Protein AF-A0A9X1XRH6-F1 (afdb_monomer)

Sequence (350 aa):
MNEYKNIEKIKPETLLALMREVLDQSSKFSYINGTQPFFMSFEGQKFYVYVKNISSAYFSDRDKTTRAQLPIKKEFNLIKSSPYPFIFLGYDGINDVFVCWNFHVAKERLNLGKSVSFYSRTFFQSDVKEGELVRKKLKNGDLPILFKRSSLIEFFTNIDTFFAPGIFPKNEFINAVGKINYEEKFKVYLKENRNLSDKSIKNYSNALKSRISEGIRKYFIPTLETIYFIENLLILEELKIQIFKKEEYKALNSTGKNMYSCAFDNYINFIKNLYVYEVEENATIVNDINEEYCRIGKLLKINNSDLINEIEPYIKSNRLLSAAQIVGNYYQNQYPSMELSDWINLVREI

Mean predicted aligned error: 17.28 Å

Solvent-accessible surface area (backbone atoms only — not comparable to full-atom values): 19711 Å² total; per-residue (Å²): 130,63,74,50,76,75,61,81,77,74,49,60,66,56,54,40,49,62,52,41,69,50,39,72,75,36,92,50,46,42,85,73,48,75,54,76,54,21,36,33,31,48,77,83,45,55,36,38,38,35,73,34,60,48,32,52,61,81,43,93,92,41,70,56,34,26,26,25,65,47,58,62,55,79,68,42,58,61,49,55,72,43,94,47,54,36,43,43,33,23,38,33,82,88,66,48,26,37,36,36,51,59,32,70,63,49,34,70,50,48,63,73,42,80,63,42,77,46,79,52,41,54,70,66,49,68,68,57,47,87,88,39,82,44,75,50,77,43,97,80,46,52,64,33,38,34,27,32,56,87,37,49,58,62,48,63,76,43,47,68,76,72,66,39,91,78,75,74,44,65,52,58,58,53,70,39,56,53,90,59,72,42,59,65,62,50,50,49,44,39,42,73,77,61,68,47,52,72,68,54,48,51,50,31,50,48,39,41,52,40,66,48,15,50,49,42,18,76,76,57,24,75,84,51,80,37,54,44,22,51,69,49,62,68,58,52,57,36,50,52,56,58,48,53,66,36,67,73,46,37,52,48,22,59,74,50,71,42,45,50,60,51,32,51,51,50,50,55,50,45,50,56,50,52,56,50,53,58,50,52,59,58,52,60,71,63,74,77,66,64,69,93,44,35,60,93,52,28,74,74,65,91,82,55,67,69,60,51,64,68,32,45,68,32,53,79,67,71,35,48,69,62,31,18,50,53,52,53,58,72,48,58,85,75,36,82,72,54,48,74,69,52,35,38,52,58,58,69,75,108

pLDDT: mean 83.45, std 15.15, range [33.31, 98.38]

Structure (mmCIF, N/CA/C/O backbone):
data_AF-A0A9X1XRH6-F1
#
_entry.id   AF-A0A9X1XRH6-F1
#
loop_
_atom_site.group_PDB
_atom_site.id
_atom_site.type_symbol
_atom_site.label_atom_id
_atom_site.label_alt_id
_atom_site.label_comp_id
_atom_site.label_asym_id
_atom_site.label_entity_id
_atom_site.label_seq_id
_atom_site.pdbx_PDB_ins_code
_atom_site.Cartn_x
_atom_site.Cartn_y
_atom_site.Cartn_z
_atom_site.occupancy
_atom_site.B_iso_or_equiv
_atom_site.auth_seq_id
_atom_site.auth_comp_id
_atom_site.auth_asym_id
_atom_site.auth_atom_id
_atom_site.pdbx_PDB_model_num
ATOM 1 N N . MET A 1 1 ? -31.523 4.867 -3.808 1.00 47.41 1 MET A N 1
ATOM 2 C CA . MET A 1 1 ? -30.840 6.004 -3.147 1.00 47.41 1 MET A CA 1
ATOM 3 C C . MET A 1 1 ? -29.485 5.488 -2.670 1.00 47.41 1 MET A C 1
ATOM 5 O O . MET A 1 1 ? -29.461 4.376 -2.169 1.00 47.41 1 MET A O 1
ATOM 9 N N . ASN A 1 2 ? -28.359 6.174 -2.911 1.00 55.31 2 ASN A N 1
ATOM 10 C CA . ASN A 1 2 ? -27.044 5.646 -2.509 1.00 55.31 2 ASN A CA 1
ATOM 11 C C . ASN A 1 2 ? -26.892 5.758 -0.982 1.00 55.31 2 ASN A C 1
ATOM 13 O O . ASN A 1 2 ? -26.677 6.861 -0.478 1.00 55.31 2 ASN A O 1
ATOM 17 N N . GLU A 1 3 ? -27.003 4.631 -0.279 1.00 59.88 3 GLU A N 1
ATOM 18 C CA . GLU A 1 3 ? -26.913 4.528 1.187 1.00 59.88 3 GLU A CA 1
ATOM 19 C C . GLU A 1 3 ? -25.595 5.100 1.738 1.00 59.88 3 GLU A C 1
ATOM 21 O O . GLU A 1 3 ? -25.569 5.624 2.843 1.00 59.88 3 GLU A O 1
ATOM 26 N N . TYR A 1 4 ? -24.536 5.163 0.919 1.00 61.28 4 TYR A N 1
ATOM 27 C CA . TYR A 1 4 ? -23.219 5.702 1.277 1.00 61.28 4 TYR A CA 1
ATOM 28 C C . TYR A 1 4 ? -23.083 7.227 1.201 1.00 61.28 4 TYR A C 1
ATOM 30 O O . TYR A 1 4 ? -21.991 7.749 1.446 1.00 61.28 4 TYR A O 1
ATOM 38 N N . LYS A 1 5 ? -24.135 7.964 0.821 1.00 56.22 5 LYS A N 1
ATOM 39 C CA . LYS A 1 5 ? -24.085 9.438 0.767 1.00 56.22 5 LYS A CA 1
ATOM 40 C C . LYS A 1 5 ? -24.227 10.098 2.144 1.00 56.22 5 LYS A C 1
ATOM 42 O O . LYS A 1 5 ? -23.679 11.179 2.318 1.00 56.22 5 LYS A O 1
ATOM 47 N N . ASN A 1 6 ? -24.887 9.441 3.103 1.00 57.72 6 ASN A N 1
ATOM 48 C CA . ASN A 1 6 ? -25.256 10.030 4.399 1.00 57.72 6 ASN A CA 1
ATOM 49 C C . ASN A 1 6 ? -24.845 9.170 5.613 1.00 57.72 6 ASN A C 1
ATOM 51 O O . ASN A 1 6 ? -25.422 9.322 6.685 1.00 57.72 6 ASN A O 1
ATOM 55 N N . ILE A 1 7 ? -23.875 8.260 5.465 1.00 64.75 7 ILE A N 1
ATOM 56 C CA . ILE A 1 7 ? -23.412 7.433 6.591 1.00 64.75 7 ILE A CA 1
ATOM 57 C C . ILE A 1 7 ? -22.574 8.294 7.535 1.00 64.75 7 ILE A C 1
ATOM 59 O O . ILE A 1 7 ? -21.623 8.962 7.109 1.00 64.75 7 ILE A O 1
ATOM 63 N N . GLU A 1 8 ? -22.906 8.243 8.822 1.00 73.00 8 GLU A N 1
ATOM 64 C CA . GLU A 1 8 ? -22.077 8.819 9.870 1.00 73.00 8 GLU A CA 1
ATOM 65 C C . GLU A 1 8 ? -20.694 8.156 9.863 1.00 73.00 8 GLU A C 1
ATOM 67 O O . GLU A 1 8 ? -20.552 6.934 9.895 1.00 73.00 8 GLU A O 1
ATOM 72 N N . LYS A 1 9 ? -19.639 8.967 9.771 1.00 83.06 9 LYS A N 1
ATOM 73 C CA . LYS A 1 9 ? -18.278 8.435 9.696 1.00 83.06 9 LYS A CA 1
ATOM 74 C C . LYS A 1 9 ? -17.880 7.862 11.048 1.00 83.06 9 LYS A C 1
ATOM 76 O O . LYS A 1 9 ? -17.802 8.597 12.029 1.00 83.06 9 LYS A O 1
ATOM 81 N N . ILE A 1 10 ? -17.511 6.586 11.059 1.00 87.12 10 ILE A N 1
ATOM 82 C CA . ILE A 1 10 ? -16.977 5.926 12.247 1.00 87.12 10 ILE A CA 1
ATOM 83 C C . ILE A 1 10 ? -15.649 6.592 12.615 1.00 87.12 10 ILE A C 1
ATOM 85 O O . ILE A 1 10 ? -14.782 6.810 11.757 1.00 87.12 10 ILE A O 1
ATOM 89 N N . LYS A 1 11 ? -15.502 6.959 13.888 1.00 91.75 11 LYS A N 1
ATOM 90 C CA . LYS A 1 11 ? -14.313 7.656 14.384 1.00 91.75 11 LYS A CA 1
ATOM 91 C C . LYS A 1 11 ? -13.070 6.750 14.320 1.00 91.75 11 LYS A C 1
ATOM 93 O O . LYS A 1 11 ? -13.207 5.529 14.423 1.00 91.75 11 LYS A O 1
ATOM 98 N N . PRO A 1 12 ? -11.860 7.318 14.154 1.00 90.81 12 PRO A N 1
ATOM 99 C CA . PRO A 1 12 ? -10.603 6.564 14.119 1.00 90.81 12 PRO A CA 1
ATOM 100 C C . PRO A 1 12 ? -10.432 5.549 15.258 1.00 90.81 12 PRO A C 1
ATOM 102 O O . PRO A 1 12 ? -10.012 4.419 15.014 1.00 90.81 12 PRO A O 1
ATOM 105 N N . GLU A 1 13 ? -10.792 5.944 16.478 1.00 90.38 13 GLU A N 1
ATOM 106 C CA . GLU A 1 13 ? -10.682 5.145 17.700 1.00 90.38 13 GLU A CA 1
ATOM 107 C C . GLU A 1 13 ? -11.659 3.967 17.673 1.00 90.38 13 GLU A C 1
ATOM 109 O O . GLU A 1 13 ? -11.308 2.850 18.042 1.00 90.38 13 GLU A O 1
ATOM 114 N N . THR A 1 14 ? -12.871 4.192 17.164 1.00 90.25 14 THR A N 1
ATOM 115 C CA . THR A 1 14 ? -13.881 3.143 16.999 1.00 90.25 14 THR A CA 1
ATOM 116 C C . THR A 1 14 ? -13.476 2.145 15.914 1.00 90.25 14 THR A C 1
ATOM 118 O O . THR A 1 14 ? -13.667 0.949 16.093 1.00 90.25 14 THR A O 1
ATOM 121 N N . LEU A 1 15 ? -12.854 2.597 14.817 1.00 93.38 15 LEU A N 1
ATOM 122 C CA . LEU A 1 15 ? -12.299 1.689 13.803 1.00 93.38 15 LEU A CA 1
ATOM 123 C C . LEU A 1 15 ? -11.188 0.801 14.381 1.00 93.38 15 LEU A C 1
ATOM 125 O O . LEU A 1 15 ? -11.137 -0.386 14.067 1.00 93.38 15 LEU A O 1
ATOM 129 N N . LEU A 1 16 ? -10.317 1.353 15.235 1.00 93.88 16 LEU A N 1
ATOM 130 C CA . LEU A 1 16 ? -9.319 0.557 15.954 1.00 93.88 16 LEU A CA 1
ATOM 131 C C . LEU A 1 16 ? -9.995 -0.456 16.889 1.00 93.88 16 LEU A C 1
ATOM 133 O O . LEU A 1 16 ? -9.617 -1.624 16.886 1.00 93.88 16 LEU A O 1
ATOM 137 N N . ALA A 1 17 ? -10.996 -0.029 17.663 1.00 89.81 17 ALA A N 1
ATOM 138 C CA . ALA A 1 17 ? -11.715 -0.907 18.582 1.00 89.81 17 ALA A CA 1
ATOM 139 C C . ALA A 1 17 ? -12.379 -2.086 17.851 1.00 89.81 17 ALA A C 1
ATOM 141 O O . ALA A 1 17 ? -12.206 -3.223 18.272 1.00 89.81 17 ALA A O 1
ATOM 142 N N . LEU A 1 18 ? -13.037 -1.836 16.713 1.00 92.81 18 LEU A N 1
ATOM 143 C CA . LEU A 1 18 ? -13.655 -2.877 15.880 1.00 92.81 18 LEU A CA 1
ATOM 144 C C . LEU A 1 18 ? -12.639 -3.895 15.341 1.00 92.81 18 LEU A C 1
ATOM 146 O O . LEU A 1 18 ? -12.933 -5.086 15.277 1.00 92.81 18 LEU A O 1
ATOM 150 N N . MET A 1 19 ? -11.442 -3.441 14.953 1.00 96.62 19 MET A N 1
ATOM 151 C CA . MET A 1 19 ? -10.353 -4.338 14.545 1.00 96.62 19 MET A CA 1
ATOM 152 C C . MET A 1 19 ? -9.886 -5.204 15.717 1.00 96.62 19 MET A C 1
ATOM 154 O O . MET A 1 19 ? -9.721 -6.417 15.582 1.00 96.62 19 MET A O 1
ATOM 158 N N . ARG A 1 20 ? -9.662 -4.570 16.872 1.00 95.25 20 ARG A N 1
ATOM 159 C CA . ARG A 1 20 ? -9.145 -5.224 18.073 1.00 95.25 20 ARG A CA 1
ATOM 160 C C . ARG A 1 20 ? -10.13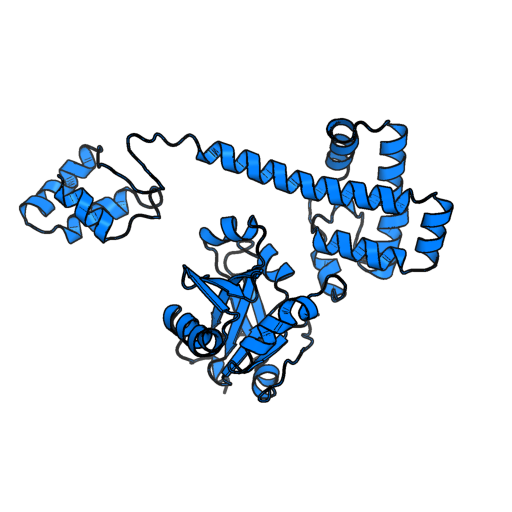2 -6.206 18.688 1.00 95.25 20 ARG A C 1
ATOM 162 O O . ARG A 1 20 ? -9.698 -7.252 19.140 1.00 95.25 20 ARG A O 1
ATOM 169 N N . GLU A 1 21 ? -11.432 -5.935 18.615 1.00 93.69 21 GLU A N 1
ATOM 170 C CA . GLU A 1 21 ? -12.495 -6.846 19.059 1.00 93.69 21 GLU A CA 1
ATOM 171 C C . GLU A 1 21 ? -12.339 -8.258 18.476 1.00 93.69 21 GLU A C 1
ATOM 173 O O . GLU A 1 21 ? -12.586 -9.241 19.171 1.00 93.69 21 GLU A O 1
ATOM 178 N N . VAL A 1 22 ? -11.897 -8.362 17.218 1.00 95.81 22 VAL A N 1
ATOM 179 C CA . VAL A 1 22 ? -11.638 -9.649 16.561 1.00 95.81 22 VAL A CA 1
ATOM 180 C C . VAL A 1 22 ? -10.195 -10.098 16.773 1.00 95.81 22 VAL A C 1
ATOM 182 O O . VAL A 1 22 ? -9.956 -11.242 17.141 1.00 95.81 22 VAL A O 1
ATOM 185 N N . LEU A 1 23 ? -9.215 -9.215 16.563 1.00 95.88 23 LEU A N 1
ATOM 186 C CA . LEU A 1 23 ? -7.800 -9.594 16.611 1.00 95.88 23 LEU A CA 1
ATOM 187 C C . LEU A 1 23 ? -7.316 -9.995 18.013 1.00 95.88 23 LEU A C 1
ATOM 189 O O . LEU A 1 23 ? -6.522 -10.928 18.114 1.00 95.88 23 LEU A O 1
ATOM 193 N N . ASP A 1 24 ? -7.824 -9.368 19.081 1.00 95.38 24 ASP A N 1
ATOM 194 C CA . ASP A 1 24 ? -7.475 -9.698 20.475 1.00 95.38 24 ASP A CA 1
ATOM 195 C C . ASP A 1 24 ? -7.929 -11.122 20.872 1.00 95.38 24 ASP A C 1
ATOM 197 O O . ASP A 1 24 ? -7.464 -11.661 21.873 1.00 95.38 24 ASP A O 1
ATOM 201 N N . GLN A 1 25 ? -8.789 -11.771 20.074 1.00 94.38 25 GLN A N 1
ATOM 202 C CA . GLN A 1 25 ? -9.187 -13.171 20.274 1.00 94.38 25 GLN A CA 1
ATOM 203 C C . GLN A 1 25 ? -8.103 -14.167 19.828 1.00 94.38 25 GLN A C 1
ATOM 205 O O . GLN A 1 25 ? -8.180 -15.353 20.149 1.00 94.38 25 GLN A O 1
ATOM 210 N N . SER A 1 26 ? -7.092 -13.719 19.075 1.00 95.62 26 SER A N 1
ATOM 211 C CA . SER A 1 26 ? -6.006 -14.569 18.592 1.00 95.62 26 SER A CA 1
ATOM 212 C C . SER A 1 26 ? -4.741 -14.386 19.421 1.00 95.62 26 SER A C 1
ATOM 214 O O . SER A 1 26 ? -4.190 -13.291 19.494 1.00 95.62 26 SER A O 1
ATOM 216 N N . SER A 1 27 ? -4.174 -15.484 19.925 1.00 94.25 27 SER A N 1
ATOM 217 C CA . SER A 1 27 ? -2.855 -15.471 20.580 1.00 94.25 27 SER A CA 1
ATOM 218 C C . SER A 1 27 ? -1.705 -15.087 19.639 1.00 94.25 27 SER A C 1
ATOM 220 O O . SER A 1 27 ? -0.587 -14.852 20.089 1.00 94.25 27 SER A O 1
ATOM 222 N N . LYS A 1 28 ? -1.959 -15.060 18.325 1.00 95.00 28 LYS A N 1
ATOM 223 C CA . LYS A 1 28 ? -0.995 -14.670 17.291 1.00 95.00 28 LYS A CA 1
ATOM 224 C C . LYS A 1 28 ? -0.865 -13.156 17.158 1.00 95.00 28 LYS A C 1
ATOM 226 O O . LYS A 1 28 ? 0.101 -12.698 16.554 1.00 95.00 28 LYS A O 1
ATOM 231 N N . PHE A 1 29 ? -1.835 -12.398 17.664 1.00 97.50 29 PHE A N 1
ATOM 232 C CA . PHE A 1 29 ? -1.891 -10.950 17.548 1.00 97.50 29 PHE A CA 1
ATOM 233 C C . PHE A 1 29 ? -1.226 -10.263 18.743 1.00 97.50 29 PHE A C 1
ATOM 235 O O . PHE A 1 29 ? -1.302 -10.711 19.884 1.00 97.50 29 PHE A O 1
ATOM 242 N N . SER A 1 30 ? -0.585 -9.126 18.489 1.00 94.19 30 SER A N 1
ATOM 243 C CA . SER A 1 30 ? -0.143 -8.201 19.528 1.00 94.19 30 SER A CA 1
ATOM 244 C C . SER A 1 30 ? -0.264 -6.766 19.035 1.00 94.19 30 SER A C 1
ATOM 246 O O . SER A 1 30 ? 0.362 -6.373 18.048 1.00 94.19 30 SER A O 1
ATOM 248 N N . TYR A 1 31 ? -1.047 -5.958 19.741 1.00 96.62 31 TYR A N 1
ATOM 249 C CA . TYR A 1 31 ? -1.082 -4.515 19.531 1.00 96.62 31 TYR A CA 1
ATOM 250 C C . TYR A 1 31 ? 0.191 -3.864 20.093 1.00 96.62 31 TYR A C 1
ATOM 252 O O . TYR A 1 31 ? 0.629 -4.216 21.186 1.00 96.62 31 TYR A O 1
ATOM 260 N N . ILE A 1 32 ? 0.777 -2.911 19.358 1.00 92.88 32 ILE A N 1
ATOM 261 C CA . ILE A 1 32 ? 2.005 -2.221 19.776 1.00 92.88 32 ILE A CA 1
ATOM 262 C C . ILE A 1 32 ? 1.704 -0.768 20.156 1.00 92.88 32 ILE A C 1
ATOM 264 O O . ILE A 1 32 ? 1.900 -0.394 21.309 1.00 92.88 32 ILE A O 1
ATOM 268 N N . ASN A 1 33 ? 1.246 0.067 19.215 1.00 94.44 33 ASN A N 1
ATOM 269 C CA . ASN A 1 33 ? 0.884 1.468 19.477 1.00 94.44 33 ASN A CA 1
ATOM 270 C C . ASN A 1 33 ? 0.059 2.096 18.333 1.00 94.44 33 ASN A C 1
ATOM 272 O O . ASN A 1 33 ? -0.122 1.489 17.280 1.00 94.44 33 ASN A O 1
ATOM 276 N N . GLY A 1 34 ? -0.396 3.338 18.522 1.00 93.00 34 GLY A N 1
ATOM 277 C CA . GLY A 1 34 ? -1.050 4.153 17.493 1.00 93.00 34 GLY A CA 1
ATOM 278 C C . GLY A 1 34 ? -2.548 3.888 17.304 1.00 93.00 34 GLY A C 1
ATOM 279 O O . GLY A 1 34 ? -3.121 2.965 17.870 1.00 93.00 34 GLY A O 1
ATOM 280 N N . THR A 1 35 ? -3.186 4.712 16.470 1.00 91.44 35 THR A N 1
ATOM 281 C CA . THR A 1 35 ? -4.639 4.635 16.220 1.00 91.44 35 THR A CA 1
ATOM 282 C C . THR A 1 35 ? -4.948 4.543 14.735 1.00 91.44 35 THR A C 1
ATOM 284 O O . THR A 1 35 ? -5.549 3.574 14.285 1.00 91.44 35 THR A O 1
ATOM 287 N N . GLN A 1 36 ? -4.539 5.546 13.955 1.00 92.69 36 GLN A N 1
ATOM 288 C CA . GLN A 1 36 ? -4.709 5.573 12.503 1.00 92.69 36 GLN A CA 1
ATOM 289 C C . GLN A 1 36 ? -3.535 6.335 11.860 1.00 92.69 36 GLN A C 1
ATOM 291 O O . GLN A 1 36 ? -3.633 7.560 11.691 1.00 92.69 36 GLN A O 1
ATOM 296 N N . PRO A 1 37 ? -2.452 5.635 11.469 1.00 96.12 37 PRO A N 1
ATOM 297 C CA . PRO A 1 37 ? -2.268 4.180 11.511 1.00 96.12 37 PRO A CA 1
ATOM 298 C C . PRO A 1 37 ? -1.921 3.672 12.911 1.00 96.12 37 PRO A C 1
ATOM 300 O O . PRO A 1 37 ? -1.433 4.426 13.752 1.00 96.12 37 PRO A O 1
ATOM 303 N N . PHE A 1 38 ? -2.167 2.387 13.145 1.00 96.81 38 PHE A N 1
ATOM 304 C CA . PHE A 1 38 ? -1.675 1.669 14.315 1.00 96.81 38 PHE A CA 1
ATOM 305 C C . PHE A 1 38 ? -0.636 0.627 13.900 1.00 96.81 38 PHE A C 1
ATOM 307 O O . PHE A 1 38 ? -0.632 0.140 12.767 1.00 96.81 38 PHE A O 1
ATOM 314 N N . PHE A 1 39 ? 0.271 0.318 14.815 1.00 97.44 39 PHE A N 1
ATOM 315 C CA . PHE A 1 39 ? 1.330 -0.659 14.649 1.00 97.44 39 PHE A CA 1
ATOM 316 C C . PHE A 1 39 ? 0.988 -1.923 15.433 1.00 97.44 39 PHE A C 1
ATOM 318 O O . PHE A 1 39 ? 0.593 -1.866 16.601 1.00 97.44 39 PHE A O 1
ATOM 325 N N . MET A 1 40 ? 1.132 -3.069 14.779 1.00 97.38 40 MET A N 1
ATOM 326 C CA . MET A 1 40 ? 0.797 -4.371 15.347 1.00 97.38 40 MET A CA 1
ATOM 327 C C . MET A 1 40 ? 1.797 -5.439 14.923 1.00 97.38 40 MET A C 1
ATOM 329 O O . MET A 1 40 ? 2.522 -5.277 13.940 1.00 97.38 40 MET A O 1
ATOM 333 N N . SER A 1 41 ? 1.790 -6.553 15.647 1.00 95.12 41 SER A N 1
ATOM 334 C CA . SER A 1 41 ? 2.385 -7.809 15.217 1.00 95.12 41 SER A CA 1
ATOM 335 C C . SER A 1 41 ? 1.315 -8.883 15.047 1.00 95.12 41 SER A C 1
ATOM 337 O O . SER A 1 41 ? 0.345 -8.928 15.802 1.00 95.12 41 SER A O 1
ATOM 339 N N . PHE A 1 42 ? 1.494 -9.737 14.045 1.00 95.38 42 PHE A N 1
ATOM 340 C CA . PHE A 1 42 ? 0.716 -10.950 13.849 1.00 95.38 42 PHE A CA 1
ATOM 341 C C . PHE A 1 42 ? 1.672 -12.075 13.438 1.00 95.38 42 PHE A C 1
ATOM 343 O O . PHE A 1 42 ? 2.456 -11.885 12.513 1.00 95.38 42 PHE A O 1
ATOM 350 N N . GLU A 1 43 ? 1.672 -13.198 14.163 1.00 91.31 43 GLU A N 1
ATOM 351 C CA . GLU A 1 43 ? 2.624 -14.312 13.964 1.00 91.31 43 GLU A CA 1
ATOM 352 C C . GLU A 1 43 ? 4.104 -13.863 13.948 1.00 91.31 43 GLU A C 1
ATOM 354 O O . GLU A 1 43 ? 4.942 -14.400 13.231 1.00 91.31 43 GLU A O 1
ATOM 359 N N . GLY A 1 44 ? 4.444 -12.839 14.740 1.00 83.19 44 GLY A N 1
ATOM 360 C CA . GLY A 1 44 ? 5.800 -12.280 14.817 1.00 83.19 44 GLY A CA 1
ATOM 361 C C . GLY A 1 44 ? 6.170 -11.317 13.679 1.00 83.19 44 GLY A C 1
ATOM 362 O O . GLY A 1 44 ? 7.124 -10.549 13.817 1.00 83.19 44 GLY A O 1
ATOM 363 N N . GLN A 1 45 ? 5.393 -11.269 12.594 1.00 90.44 45 GLN A N 1
ATOM 364 C CA . GLN A 1 45 ? 5.523 -10.257 11.543 1.00 90.44 45 GLN A CA 1
ATOM 365 C C . GLN A 1 45 ? 4.895 -8.940 12.010 1.00 90.44 45 GLN A C 1
ATOM 367 O O . GLN A 1 45 ? 3.892 -8.941 12.723 1.00 90.44 45 GLN A O 1
ATOM 372 N N . LYS A 1 46 ? 5.499 -7.799 11.658 1.00 92.88 46 LYS A N 1
ATOM 373 C CA . LYS A 1 46 ? 5.043 -6.463 12.077 1.00 92.88 46 LYS A CA 1
ATOM 374 C C . LYS A 1 46 ? 4.407 -5.709 10.916 1.00 92.88 46 LYS A C 1
ATOM 376 O O . LYS A 1 46 ? 4.941 -5.730 9.810 1.00 92.88 46 LYS A O 1
ATOM 381 N N . PHE A 1 47 ? 3.319 -4.996 11.194 1.00 96.69 47 PHE A N 1
ATOM 382 C CA . PHE A 1 47 ? 2.513 -4.287 10.202 1.00 96.69 47 PHE A CA 1
ATOM 383 C C . PHE A 1 47 ? 2.124 -2.900 10.703 1.00 96.69 47 PHE A C 1
ATOM 385 O O . PHE A 1 47 ? 1.721 -2.741 11.857 1.00 96.69 47 PHE A O 1
ATOM 392 N N . TYR A 1 48 ? 2.156 -1.915 9.808 1.00 98.31 48 TYR A N 1
ATOM 393 C CA . TYR A 1 48 ? 1.372 -0.695 9.976 1.00 98.31 48 TYR A CA 1
ATOM 394 C C . TYR A 1 48 ? 0.007 -0.901 9.335 1.00 98.31 48 TYR A C 1
ATOM 396 O O . TYR A 1 48 ? -0.070 -1.238 8.156 1.00 98.31 48 TYR A O 1
ATOM 404 N N . VAL A 1 49 ? -1.068 -0.671 10.080 1.00 98.38 49 VAL A N 1
ATOM 405 C CA . VAL A 1 49 ? -2.439 -0.828 9.590 1.00 98.38 49 VAL A CA 1
ATOM 406 C C . VAL A 1 49 ? -3.157 0.513 9.650 1.00 98.38 49 VAL A C 1
ATOM 408 O O . VAL A 1 49 ? -3.144 1.203 10.669 1.00 98.38 49 VAL A O 1
ATOM 411 N N . TYR A 1 50 ? -3.778 0.897 8.538 1.00 98.19 50 TYR A N 1
ATOM 412 C CA . TYR A 1 50 ? -4.571 2.116 8.421 1.00 98.19 50 TYR A CA 1
ATOM 413 C C . TYR A 1 50 ? -5.955 1.782 7.886 1.00 98.19 50 TYR A C 1
ATOM 415 O O . TYR A 1 50 ? -6.091 1.237 6.793 1.00 98.19 50 TYR A O 1
ATOM 423 N N . VAL A 1 51 ? -6.983 2.141 8.642 1.00 97.88 51 VAL A N 1
ATOM 424 C CA . VAL A 1 51 ? -8.382 1.876 8.327 1.00 97.88 51 VAL A CA 1
ATOM 425 C C . VAL A 1 51 ? -9.101 3.192 8.064 1.00 97.88 51 VAL A C 1
ATOM 427 O O . VAL A 1 51 ? -9.023 4.149 8.838 1.00 97.88 51 VAL A O 1
ATOM 430 N N . LYS A 1 52 ? -9.843 3.249 6.961 1.00 95.81 52 LYS A N 1
ATOM 431 C CA . LYS A 1 52 ? -10.704 4.383 6.621 1.00 95.81 52 LYS A CA 1
ATOM 432 C C . LYS A 1 52 ? -12.111 3.914 6.323 1.00 95.81 52 LYS A C 1
ATOM 434 O O . LYS A 1 52 ? -12.304 2.893 5.682 1.00 95.81 52 LYS A O 1
ATOM 439 N N . ASN A 1 53 ? -13.090 4.726 6.705 1.00 94.00 53 ASN A N 1
ATOM 440 C CA . ASN A 1 53 ? -14.465 4.538 6.256 1.00 94.00 53 ASN A CA 1
ATOM 441 C C . ASN A 1 53 ? -14.535 4.519 4.724 1.00 94.00 53 ASN A C 1
ATOM 443 O O . ASN A 1 53 ? -13.977 5.400 4.056 1.00 94.00 53 ASN A O 1
ATOM 447 N N . ILE A 1 54 ? -15.268 3.550 4.189 1.00 92.25 54 ILE A N 1
ATOM 448 C CA . ILE A 1 54 ? -15.714 3.551 2.805 1.00 92.25 54 ILE A CA 1
ATOM 449 C C . ILE A 1 54 ? -16.838 4.577 2.666 1.00 92.25 54 ILE A C 1
ATOM 451 O O . ILE A 1 54 ? -17.750 4.659 3.481 1.00 92.25 54 ILE A O 1
ATOM 455 N N . SER A 1 55 ? -16.752 5.398 1.625 1.00 87.12 55 SER A N 1
ATOM 456 C CA . SER A 1 55 ? -17.744 6.431 1.320 1.00 87.12 55 SER A CA 1
ATOM 457 C C . SER A 1 55 ? -18.065 6.449 -0.168 1.00 87.12 55 SER A C 1
ATOM 459 O O . SER A 1 55 ? -17.314 5.900 -0.981 1.00 87.12 55 SER A O 1
ATOM 461 N N . SER A 1 56 ? -19.178 7.081 -0.547 1.00 83.69 56 SER A N 1
ATOM 462 C CA . SER A 1 56 ? -19.506 7.298 -1.958 1.00 83.69 56 SER A CA 1
ATOM 463 C C . SER A 1 56 ? -18.374 8.047 -2.673 1.00 83.69 56 SER A C 1
ATOM 465 O O . SER A 1 56 ? -17.783 8.978 -2.127 1.00 83.69 56 SER A O 1
ATOM 467 N N . ALA A 1 57 ? -18.072 7.671 -3.917 1.00 75.88 57 ALA A N 1
ATOM 468 C CA . ALA A 1 57 ? -17.094 8.392 -4.730 1.00 75.88 57 ALA A CA 1
ATOM 469 C C . ALA A 1 57 ? -17.667 9.662 -5.400 1.00 75.88 57 ALA A C 1
ATOM 471 O O . ALA A 1 57 ? -16.925 10.357 -6.089 1.00 75.88 57 ALA A O 1
ATOM 472 N N . TYR A 1 58 ? -18.951 9.981 -5.167 1.00 64.56 58 TYR A N 1
ATOM 473 C CA . TYR A 1 58 ? -19.656 11.184 -5.645 1.00 64.56 58 TYR A CA 1
ATOM 474 C C . TYR A 1 58 ? -19.632 11.400 -7.167 1.00 64.56 58 TYR A C 1
ATOM 476 O O . TYR A 1 58 ? -19.725 12.526 -7.646 1.00 64.56 58 TYR A O 1
ATOM 484 N N . PHE A 1 59 ? -19.556 10.320 -7.943 1.00 65.25 59 PHE A N 1
ATOM 485 C CA . PHE A 1 59 ? -19.750 10.381 -9.389 1.00 65.25 59 PHE A CA 1
ATOM 486 C C . PHE A 1 59 ? -21.246 10.458 -9.710 1.00 65.25 59 PHE A C 1
ATOM 488 O O . PHE A 1 59 ? -22.016 9.606 -9.258 1.00 65.25 59 PHE A O 1
ATOM 495 N N . SER A 1 60 ? -21.657 11.463 -10.484 1.00 55.16 60 SER A N 1
ATOM 496 C CA . SER A 1 60 ? -23.046 11.640 -10.930 1.00 55.16 60 SER A CA 1
ATOM 497 C C . SER A 1 60 ? -23.527 10.486 -11.819 1.00 55.16 60 SER A C 1
ATOM 499 O O . SER A 1 60 ? -24.697 10.125 -11.762 1.00 55.16 60 SER A O 1
ATOM 501 N N . ASP A 1 61 ? -22.616 9.864 -12.574 1.00 58.62 61 ASP A N 1
ATOM 502 C CA . ASP A 1 61 ? -22.850 8.750 -13.501 1.00 58.62 61 ASP A CA 1
ATOM 503 C C . ASP A 1 61 ? -22.600 7.357 -12.882 1.00 58.62 61 ASP A C 1
ATOM 505 O O . ASP A 1 61 ? -22.874 6.336 -13.515 1.00 58.62 61 ASP A O 1
ATOM 509 N N . ARG A 1 62 ? -22.035 7.273 -11.664 1.00 59.94 62 ARG A N 1
ATOM 510 C CA . ARG A 1 62 ? -21.600 6.000 -11.043 1.00 59.94 62 ARG A CA 1
ATOM 511 C C . ARG A 1 62 ? -21.901 5.951 -9.552 1.00 59.94 62 ARG A C 1
ATOM 513 O O . ARG A 1 62 ? -20.999 5.793 -8.723 1.00 59.94 62 ARG A O 1
ATOM 520 N N . ASP A 1 63 ? -23.182 6.009 -9.234 1.00 65.38 63 ASP A N 1
ATOM 521 C CA . ASP A 1 63 ? -23.720 5.959 -7.876 1.00 65.38 63 ASP A CA 1
ATOM 522 C C . ASP A 1 63 ? -23.285 4.724 -7.062 1.00 65.38 63 ASP A C 1
ATOM 524 O O . ASP A 1 63 ? -23.174 4.824 -5.848 1.00 65.38 63 ASP A O 1
ATOM 528 N N . LYS A 1 64 ? -22.954 3.592 -7.693 1.00 79.12 64 LYS A N 1
ATOM 529 C CA . LYS A 1 64 ? -22.467 2.371 -7.011 1.00 79.12 64 LYS A CA 1
ATOM 530 C C . LYS A 1 64 ? -20.956 2.331 -6.741 1.00 79.12 64 LYS A C 1
ATOM 532 O O . LYS A 1 64 ? -20.437 1.305 -6.300 1.00 79.12 64 LYS A O 1
ATOM 537 N N . THR A 1 65 ? -20.217 3.393 -7.065 1.00 83.12 65 THR A N 1
ATOM 538 C CA . THR A 1 65 ? -18.765 3.446 -6.821 1.00 83.12 65 THR A CA 1
ATOM 539 C C . THR A 1 65 ? -18.489 3.999 -5.434 1.00 83.12 65 THR A C 1
ATOM 541 O O . THR A 1 65 ? -18.926 5.102 -5.101 1.00 83.12 65 THR A O 1
ATOM 544 N N . THR A 1 66 ? -17.716 3.256 -4.651 1.00 88.75 66 THR A N 1
ATOM 545 C CA . THR A 1 66 ? -17.256 3.693 -3.334 1.00 88.75 66 THR A CA 1
ATOM 546 C C . THR A 1 66 ? -15.745 3.862 -3.321 1.00 88.75 66 THR A C 1
ATOM 548 O O . THR A 1 66 ? -15.046 3.432 -4.245 1.00 88.75 66 THR A O 1
ATOM 551 N N . ARG A 1 67 ? -15.230 4.538 -2.295 1.00 89.88 67 ARG A N 1
ATOM 552 C CA . ARG A 1 67 ? -13.798 4.743 -2.104 1.00 89.88 67 ARG A CA 1
ATOM 553 C C . ARG A 1 67 ? -13.411 4.850 -0.637 1.00 89.88 67 ARG A C 1
ATOM 555 O O . ARG A 1 67 ? -14.195 5.332 0.181 1.00 89.88 67 ARG A O 1
ATOM 562 N N . ALA A 1 68 ? -12.159 4.514 -0.356 1.00 93.31 68 ALA A N 1
ATOM 563 C CA . ALA A 1 68 ? -11.422 5.010 0.796 1.00 93.31 68 ALA A CA 1
ATOM 564 C C . ALA A 1 68 ? -10.310 5.948 0.309 1.00 93.31 68 ALA A C 1
ATOM 566 O O . ALA A 1 68 ? -9.796 5.808 -0.803 1.00 93.31 68 ALA A O 1
ATOM 567 N N . GLN A 1 69 ? -9.962 6.942 1.122 1.00 90.31 69 GLN A N 1
ATOM 568 C CA . GLN A 1 69 ? -9.002 7.975 0.737 1.00 90.31 69 GLN A CA 1
ATOM 569 C C . GLN A 1 69 ? -7.847 8.047 1.734 1.00 90.31 69 GLN A C 1
ATOM 571 O O . GLN A 1 69 ? -8.081 8.258 2.927 1.00 90.31 69 GLN A O 1
ATOM 576 N N . LEU A 1 70 ? -6.617 7.923 1.232 1.00 91.00 70 LEU A N 1
ATOM 577 C CA . LEU A 1 70 ? -5.394 8.197 1.983 1.00 91.00 70 LEU A CA 1
ATOM 578 C C . LEU A 1 70 ? -5.142 9.713 2.002 1.00 91.00 70 LEU A C 1
ATOM 580 O O . LEU A 1 70 ? -5.020 10.314 0.930 1.00 91.00 70 LEU A O 1
ATOM 584 N N . PRO A 1 71 ? -5.102 10.350 3.184 1.00 91.31 71 PRO A N 1
ATOM 585 C CA . PRO A 1 71 ? -4.708 11.749 3.314 1.00 91.31 71 PRO A CA 1
ATOM 586 C C . PRO A 1 71 ? -3.180 11.902 3.277 1.00 91.31 71 PRO A C 1
ATOM 588 O O . PRO A 1 71 ? -2.447 10.916 3.238 1.00 91.31 71 PRO A O 1
ATOM 591 N N . ILE A 1 72 ? -2.707 13.146 3.361 1.00 86.38 72 ILE A N 1
ATOM 592 C CA . ILE A 1 72 ? -1.314 13.436 3.714 1.00 86.38 72 ILE A CA 1
ATOM 593 C C . ILE A 1 72 ? -1.169 13.396 5.239 1.00 86.38 72 ILE A C 1
ATOM 595 O O . ILE A 1 72 ? -1.954 14.030 5.947 1.00 86.38 72 ILE A O 1
ATOM 599 N N . LYS A 1 73 ? -0.163 12.675 5.741 1.00 89.25 73 LYS A N 1
ATOM 600 C CA . LYS A 1 73 ? 0.213 12.631 7.165 1.00 89.25 73 LYS A CA 1
ATOM 601 C C . LYS A 1 73 ? 1.732 12.634 7.306 1.00 89.25 73 LYS A C 1
ATOM 603 O O . LYS A 1 73 ? 2.424 12.000 6.511 1.00 89.25 73 LYS A O 1
ATOM 608 N N . LYS A 1 74 ? 2.263 13.305 8.334 1.00 85.69 74 LYS A N 1
ATOM 609 C CA . LYS A 1 74 ? 3.715 13.332 8.593 1.00 85.69 74 LYS A CA 1
ATOM 610 C C . LYS A 1 74 ? 4.254 11.925 8.879 1.00 85.69 74 LYS A C 1
ATOM 612 O O . LYS A 1 74 ? 5.258 11.532 8.293 1.00 85.69 74 LYS A O 1
ATOM 617 N N . GLU A 1 75 ? 3.530 11.131 9.675 1.00 88.31 75 GLU A N 1
ATOM 618 C CA . GLU A 1 75 ? 3.926 9.754 10.012 1.00 88.31 75 GLU A CA 1
ATOM 619 C C . GLU A 1 75 ? 4.041 8.823 8.790 1.00 88.31 75 GLU A C 1
ATOM 621 O O . GLU A 1 75 ? 4.779 7.842 8.821 1.00 88.31 75 GLU A O 1
ATOM 626 N N . PHE A 1 76 ? 3.368 9.141 7.678 1.00 93.19 76 PHE A N 1
ATOM 627 C CA . PHE A 1 76 ? 3.407 8.317 6.474 1.00 93.19 76 PHE A CA 1
ATOM 628 C C . PHE A 1 76 ? 4.770 8.322 5.783 1.00 93.19 76 PHE A C 1
ATOM 630 O O . PHE A 1 76 ? 5.096 7.331 5.140 1.00 93.19 76 PHE A O 1
ATOM 637 N N . ASN A 1 77 ? 5.589 9.366 5.945 1.00 89.12 77 ASN A N 1
ATOM 638 C CA . ASN A 1 77 ? 6.954 9.360 5.410 1.00 89.12 77 ASN A CA 1
ATOM 639 C C . ASN A 1 77 ? 7.825 8.321 6.131 1.00 89.12 77 ASN A C 1
ATOM 641 O O . ASN A 1 77 ? 8.500 7.534 5.474 1.00 89.12 77 ASN A O 1
ATOM 645 N N . LEU A 1 78 ? 7.730 8.260 7.465 1.00 88.06 78 LEU A N 1
ATOM 646 C CA . LEU A 1 78 ? 8.440 7.272 8.287 1.00 88.06 78 LEU A CA 1
ATOM 647 C C . LEU A 1 78 ? 7.960 5.847 7.994 1.00 88.06 78 LEU A C 1
ATOM 649 O O . LEU A 1 78 ? 8.746 4.912 7.893 1.00 88.06 78 LEU A O 1
ATOM 653 N N . ILE A 1 79 ? 6.651 5.669 7.813 1.00 90.62 79 ILE A N 1
ATOM 654 C CA . ILE A 1 79 ? 6.081 4.363 7.465 1.00 90.62 79 ILE A CA 1
ATOM 655 C C . ILE A 1 79 ? 6.531 3.928 6.072 1.00 90.62 79 ILE A C 1
ATOM 657 O O . ILE A 1 79 ? 6.866 2.758 5.875 1.00 90.62 79 ILE A O 1
ATOM 661 N N . LYS A 1 80 ? 6.567 4.857 5.111 1.00 88.62 80 LYS A N 1
ATOM 662 C CA . LYS A 1 80 ? 7.003 4.593 3.739 1.00 88.62 80 LYS A CA 1
ATOM 663 C C . LYS A 1 80 ? 8.456 4.118 3.688 1.00 88.62 80 LYS A C 1
ATOM 665 O O . LYS A 1 80 ? 8.720 3.167 2.960 1.00 88.62 80 LYS A O 1
ATOM 670 N N . SER A 1 81 ? 9.348 4.710 4.487 1.00 82.62 81 SER A N 1
ATOM 671 C CA . SER A 1 81 ? 10.756 4.296 4.587 1.00 82.62 81 SER A CA 1
ATOM 672 C C . SER A 1 81 ? 10.991 3.068 5.477 1.00 82.62 81 SER A C 1
ATOM 674 O O . SER A 1 81 ? 12.037 2.433 5.377 1.00 82.62 81 SER A O 1
ATOM 676 N N . SER A 1 82 ? 10.035 2.695 6.333 1.00 86.50 82 SER A N 1
ATOM 677 C CA . SER A 1 82 ? 10.165 1.513 7.196 1.00 86.50 82 SER A CA 1
ATOM 678 C C . SER A 1 82 ? 10.219 0.198 6.396 1.00 86.50 82 SER A C 1
ATOM 680 O O . SER A 1 82 ? 9.653 0.122 5.302 1.00 86.50 82 SER A O 1
ATOM 682 N N . PRO A 1 83 ? 10.792 -0.892 6.939 1.00 83.75 83 PRO A N 1
ATOM 683 C CA . PRO A 1 83 ? 10.762 -2.202 6.282 1.00 83.75 83 PRO A CA 1
ATOM 684 C C . PRO A 1 83 ? 9.395 -2.901 6.385 1.00 83.75 83 PRO A C 1
ATOM 686 O O . PRO A 1 83 ? 9.157 -3.898 5.709 1.00 83.75 83 PRO A O 1
ATOM 689 N N . TYR A 1 84 ? 8.479 -2.401 7.219 1.00 88.75 84 TYR A N 1
ATOM 690 C CA . TYR A 1 84 ? 7.234 -3.097 7.547 1.00 88.75 84 TYR A CA 1
ATOM 691 C C . TYR A 1 84 ? 6.130 -2.832 6.511 1.00 88.75 84 TYR A C 1
ATOM 693 O O . TYR A 1 84 ? 6.008 -1.697 6.033 1.00 88.75 84 TYR A O 1
ATOM 701 N N . PRO A 1 85 ? 5.300 -3.827 6.146 1.00 90.94 85 PRO A N 1
ATOM 702 C CA . PRO A 1 85 ? 4.170 -3.608 5.248 1.00 90.94 85 PRO A CA 1
ATOM 703 C C . PRO A 1 85 ? 3.181 -2.570 5.797 1.00 90.94 85 PRO A C 1
ATOM 705 O O . PRO A 1 85 ? 2.967 -2.467 7.008 1.00 90.94 85 PRO A O 1
ATOM 708 N N . PHE A 1 86 ? 2.560 -1.816 4.887 1.00 96.31 86 PHE A N 1
ATOM 709 C CA . PHE A 1 86 ? 1.496 -0.864 5.202 1.00 96.31 86 PHE A CA 1
ATOM 710 C C . PHE A 1 86 ? 0.162 -1.378 4.660 1.00 96.31 86 PHE A C 1
ATOM 712 O O . PHE A 1 86 ? -0.117 -1.286 3.465 1.00 96.31 86 PHE A O 1
ATOM 719 N N . ILE A 1 87 ? -0.665 -1.925 5.545 1.00 97.69 87 ILE A N 1
ATOM 720 C CA . ILE A 1 87 ? -1.958 -2.507 5.203 1.00 97.69 87 ILE A CA 1
ATOM 721 C C . ILE A 1 87 ? -3.013 -1.405 5.220 1.00 97.69 87 ILE A C 1
ATOM 723 O O . ILE A 1 87 ? -3.391 -0.896 6.278 1.00 97.69 87 ILE A O 1
ATOM 727 N N . PHE A 1 88 ? -3.497 -1.035 4.034 1.00 97.69 88 PHE A N 1
ATOM 728 C CA . PHE A 1 88 ? -4.580 -0.069 3.895 1.00 97.69 88 PHE A CA 1
ATOM 729 C C . PHE A 1 88 ? -5.929 -0.772 3.737 1.00 97.69 88 PHE A C 1
ATOM 731 O O . PHE A 1 88 ? -6.149 -1.501 2.766 1.00 97.69 88 PHE A O 1
ATOM 738 N N . LEU A 1 89 ? -6.835 -0.514 4.679 1.00 98.25 89 LEU A N 1
ATOM 739 C CA . LEU A 1 89 ? -8.172 -1.088 4.731 1.00 98.25 89 LEU A CA 1
ATOM 740 C C . LEU A 1 89 ? -9.245 -0.006 4.587 1.00 98.25 89 LEU A C 1
ATOM 742 O O . LEU A 1 89 ? -9.201 1.054 5.215 1.00 98.25 89 LEU A O 1
ATOM 746 N N . GLY A 1 90 ? -10.249 -0.299 3.772 1.00 97.69 90 GLY A N 1
ATOM 747 C CA . GLY A 1 90 ? -11.519 0.407 3.747 1.00 97.69 90 GLY A CA 1
ATOM 748 C C . GLY A 1 90 ? -12.538 -0.376 4.561 1.00 97.69 90 GLY A C 1
ATOM 749 O O . GLY A 1 90 ? -12.731 -1.549 4.274 1.00 97.69 90 GLY A O 1
ATOM 750 N N . TYR A 1 91 ? -13.197 0.246 5.532 1.00 97.19 91 TYR A N 1
ATOM 751 C CA . TYR A 1 91 ? -14.281 -0.379 6.283 1.00 97.19 91 TYR A CA 1
ATOM 752 C C . TYR A 1 91 ? -15.641 0.119 5.802 1.00 97.19 91 TYR A C 1
ATOM 754 O O . TYR A 1 91 ? -15.912 1.324 5.809 1.00 97.19 91 TYR A O 1
ATOM 762 N N . ASP A 1 92 ? -16.478 -0.815 5.374 1.00 93.88 92 ASP A N 1
ATOM 763 C CA . ASP A 1 92 ? -17.890 -0.608 5.103 1.00 93.88 92 ASP A CA 1
ATOM 764 C C . ASP A 1 92 ? -18.715 -1.015 6.327 1.00 93.88 92 ASP A C 1
ATOM 766 O O . ASP A 1 92 ? -18.962 -2.198 6.561 1.00 93.88 92 ASP A O 1
ATOM 770 N N . GLY A 1 93 ? -19.157 -0.013 7.089 1.00 88.94 93 GLY A N 1
ATOM 771 C CA . GLY A 1 93 ? -19.967 -0.218 8.288 1.00 88.94 93 GLY A CA 1
ATOM 772 C C . GLY A 1 93 ? -21.405 -0.677 8.025 1.00 88.94 93 GLY A C 1
ATOM 773 O O . GLY A 1 93 ? -22.046 -1.116 8.971 1.00 88.94 93 GLY A O 1
ATOM 774 N N . ILE A 1 94 ? -21.919 -0.598 6.787 1.00 87.25 94 ILE A N 1
ATOM 775 C CA . ILE A 1 94 ? -23.260 -1.118 6.458 1.00 87.25 94 ILE A CA 1
ATOM 776 C C . ILE A 1 94 ? -23.213 -2.639 6.354 1.00 87.25 94 ILE A C 1
ATOM 778 O O . ILE A 1 94 ? -24.036 -3.331 6.944 1.00 87.25 94 ILE A O 1
ATOM 782 N N . ASN A 1 95 ? -22.248 -3.159 5.593 1.00 88.94 95 ASN A N 1
ATOM 783 C CA . ASN A 1 95 ? -22.150 -4.592 5.320 1.00 88.94 95 ASN A CA 1
ATOM 784 C C . ASN A 1 95 ? -21.223 -5.337 6.296 1.00 88.94 95 ASN A C 1
ATOM 786 O O . ASN A 1 95 ? -21.092 -6.552 6.162 1.00 88.94 95 ASN A O 1
ATOM 790 N N . ASP A 1 96 ? -20.579 -4.643 7.241 1.00 92.88 96 ASP A N 1
ATOM 791 C CA . ASP A 1 96 ? -19.523 -5.171 8.127 1.00 92.88 96 ASP A CA 1
ATOM 792 C C . ASP A 1 96 ? -18.383 -5.844 7.336 1.00 92.88 96 ASP A C 1
ATOM 794 O O . ASP A 1 96 ? -17.988 -6.988 7.576 1.00 92.88 96 ASP A O 1
ATOM 798 N N . VAL A 1 97 ? -17.899 -5.138 6.306 1.00 96.06 97 VAL A N 1
ATOM 799 C CA . VAL A 1 97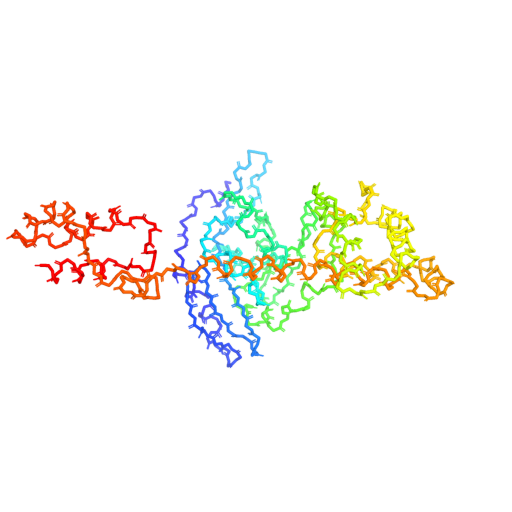 ? -16.917 -5.643 5.333 1.00 96.06 97 VAL A CA 1
ATOM 800 C C . VAL A 1 97 ? -15.678 -4.761 5.301 1.00 96.06 97 VAL A C 1
ATOM 802 O O . VAL A 1 97 ? -15.758 -3.539 5.169 1.00 96.06 97 VAL A O 1
ATOM 805 N N . PHE A 1 98 ? -14.509 -5.394 5.327 1.00 98.25 98 PHE A N 1
ATOM 806 C CA . PHE A 1 98 ? -13.252 -4.762 4.963 1.00 98.25 98 PHE A CA 1
ATOM 807 C C . PHE A 1 98 ? -12.944 -4.943 3.485 1.00 98.25 98 PHE A C 1
ATOM 809 O O . PHE A 1 98 ? -13.234 -5.971 2.881 1.00 98.25 98 PHE A O 1
ATOM 816 N N . VAL A 1 99 ? -12.298 -3.932 2.916 1.00 97.50 99 VAL A N 1
ATOM 817 C CA . VAL A 1 99 ? -11.697 -3.952 1.587 1.00 97.50 99 VAL A CA 1
ATOM 818 C C . VAL A 1 99 ? -10.211 -3.668 1.751 1.00 97.50 99 VAL A C 1
ATOM 820 O O . VAL A 1 99 ? -9.833 -2.573 2.162 1.00 97.50 99 VAL A O 1
ATOM 823 N N . CYS A 1 100 ? -9.366 -4.636 1.420 1.00 97.19 100 CYS A N 1
ATOM 824 C CA . CYS A 1 100 ? -7.921 -4.478 1.377 1.00 97.19 100 CYS A CA 1
ATOM 825 C C . CYS A 1 100 ? -7.460 -4.308 -0.070 1.00 97.19 100 CYS A C 1
ATOM 827 O O . CYS A 1 100 ? -7.739 -5.148 -0.929 1.00 97.19 100 CYS A O 1
ATOM 829 N N . TRP A 1 101 ? -6.744 -3.222 -0.346 1.00 94.06 101 TRP A N 1
ATOM 830 C CA . TRP A 1 101 ? -6.038 -3.046 -1.615 1.00 94.06 101 TRP A CA 1
ATOM 831 C C . TRP A 1 101 ? -4.617 -3.589 -1.508 1.00 94.06 101 TRP A C 1
ATOM 833 O O . TRP A 1 101 ? -4.118 -3.804 -0.408 1.00 94.06 101 TRP A O 1
ATOM 843 N N . ASN A 1 102 ? -3.958 -3.769 -2.654 1.00 87.94 102 ASN A N 1
ATOM 844 C CA . ASN A 1 102 ? -2.571 -4.215 -2.698 1.00 87.94 102 ASN A CA 1
ATOM 845 C C . ASN A 1 102 ? -1.694 -3.329 -1.799 1.00 87.94 102 ASN A C 1
ATOM 847 O O . ASN A 1 102 ? -1.505 -2.141 -2.078 1.00 87.94 102 ASN A O 1
ATOM 851 N N . PHE A 1 103 ? -1.191 -3.905 -0.704 1.00 88.31 103 PHE A N 1
ATOM 852 C CA . PHE A 1 103 ? -0.481 -3.155 0.329 1.00 88.31 103 PHE A CA 1
ATOM 853 C C . PHE A 1 103 ? 0.875 -2.633 -0.158 1.00 88.31 103 PHE A C 1
ATOM 855 O O . PHE A 1 103 ? 1.357 -1.617 0.342 1.00 88.31 103 PHE A O 1
ATOM 862 N N . HIS A 1 104 ? 1.452 -3.255 -1.190 1.00 81.69 104 HIS A N 1
ATOM 863 C CA . HIS A 1 104 ? 2.636 -2.747 -1.875 1.00 81.69 104 HIS A CA 1
ATOM 864 C C . HIS A 1 104 ? 2.344 -1.406 -2.560 1.00 81.69 104 HIS A C 1
ATOM 866 O O . HIS A 1 104 ? 2.981 -0.392 -2.273 1.00 81.69 104 HIS A O 1
ATOM 872 N N . VAL A 1 105 ? 1.285 -1.373 -3.374 1.00 84.06 105 VAL A N 1
ATOM 873 C CA . VAL A 1 105 ? 0.826 -0.164 -4.074 1.00 84.06 105 VAL A CA 1
ATOM 874 C C . VAL A 1 105 ? 0.334 0.895 -3.087 1.00 84.06 105 VAL A C 1
ATOM 876 O O . VAL A 1 105 ? 0.570 2.089 -3.270 1.00 84.06 105 VAL A O 1
ATOM 879 N N . ALA A 1 106 ? -0.356 0.488 -2.019 1.00 90.06 106 ALA A N 1
ATOM 880 C CA . ALA A 1 106 ? -0.844 1.416 -1.006 1.00 90.06 106 ALA A CA 1
ATOM 881 C C . ALA A 1 106 ? 0.303 2.158 -0.309 1.00 90.06 106 ALA A C 1
ATOM 883 O O . ALA A 1 106 ? 0.229 3.378 -0.147 1.00 90.06 106 ALA A O 1
ATOM 884 N N . LYS A 1 107 ? 1.376 1.438 0.042 1.00 91.06 107 LYS A N 1
ATOM 885 C CA . LYS A 1 107 ? 2.558 2.005 0.697 1.00 91.06 107 LYS A CA 1
ATOM 886 C C . LYS A 1 107 ? 3.292 3.013 -0.186 1.00 91.06 107 LYS A C 1
ATOM 888 O O . LYS A 1 107 ? 3.653 4.093 0.273 1.00 91.06 107 LYS A O 1
ATOM 893 N N . GLU A 1 108 ? 3.471 2.711 -1.467 1.00 84.12 108 GLU A N 1
ATOM 894 C CA . GLU A 1 108 ? 4.123 3.625 -2.415 1.00 84.12 108 GLU A CA 1
ATOM 895 C C . GLU A 1 108 ? 3.337 4.920 -2.615 1.00 84.12 108 GLU A C 1
ATOM 897 O O . GLU A 1 108 ? 3.918 5.994 -2.802 1.00 84.12 108 GLU A O 1
ATOM 902 N N . ARG A 1 109 ? 2.006 4.828 -2.525 1.00 84.69 109 ARG A N 1
ATOM 903 C CA . ARG A 1 109 ? 1.096 5.959 -2.711 1.00 84.69 109 ARG A CA 1
ATOM 904 C C . ARG A 1 109 ? 0.947 6.856 -1.484 1.00 84.69 109 ARG A C 1
ATOM 906 O O . ARG A 1 109 ? 0.274 7.887 -1.571 1.00 84.69 109 ARG A O 1
ATOM 913 N N . LEU A 1 110 ? 1.602 6.521 -0.373 1.00 88.81 110 LEU A N 1
ATOM 914 C CA . LEU A 1 110 ? 1.690 7.385 0.798 1.00 88.81 110 LEU A CA 1
ATOM 915 C C . LEU A 1 110 ? 2.277 8.751 0.420 1.00 88.81 110 LEU A C 1
ATOM 917 O O . LEU A 1 110 ? 3.331 8.837 -0.218 1.00 88.81 110 LEU A O 1
ATOM 921 N N . ASN A 1 111 ? 1.557 9.808 0.810 1.00 89.38 111 ASN A N 1
ATOM 922 C CA . ASN A 1 111 ? 1.880 11.218 0.576 1.00 89.38 111 ASN A CA 1
ATOM 923 C C . ASN A 1 111 ? 2.084 11.645 -0.897 1.00 89.38 111 ASN A C 1
ATOM 925 O O . ASN A 1 111 ? 2.523 12.766 -1.134 1.00 89.38 111 ASN A O 1
ATOM 929 N N . LEU A 1 112 ? 1.709 10.830 -1.898 1.00 78.12 112 LEU A N 1
ATOM 930 C CA . LEU A 1 112 ? 1.858 11.204 -3.320 1.00 78.12 112 LEU A CA 1
ATOM 931 C C . LEU A 1 112 ? 0.916 12.327 -3.782 1.00 78.12 112 LEU A C 1
ATOM 933 O O . LEU A 1 112 ? 1.148 12.957 -4.810 1.00 78.12 112 LEU A O 1
ATOM 937 N N . GLY A 1 113 ? -0.176 12.574 -3.064 1.00 73.81 113 GLY A N 1
ATOM 938 C CA . GLY A 1 113 ? -1.122 13.630 -3.399 1.00 73.81 113 GLY A CA 1
ATOM 939 C C . GLY A 1 113 ? -2.003 13.991 -2.215 1.00 73.81 113 GLY A C 1
ATOM 940 O O . GLY A 1 113 ? -2.091 13.239 -1.247 1.00 73.81 113 GLY A O 1
ATOM 941 N N . LYS A 1 114 ? -2.692 15.138 -2.309 1.00 72.06 114 LYS A N 1
ATOM 942 C CA . LYS A 1 114 ? -3.545 15.673 -1.228 1.00 72.06 114 LYS A CA 1
ATOM 943 C C . LYS A 1 114 ? -4.552 14.651 -0.694 1.00 72.06 114 LYS A C 1
ATOM 945 O O . LYS A 1 114 ? -4.839 14.629 0.499 1.00 72.06 114 LYS A O 1
ATOM 950 N N . SER A 1 115 ? -5.105 13.824 -1.581 1.00 78.19 115 SER A N 1
ATOM 951 C CA . SER A 1 115 ? -5.986 12.726 -1.204 1.00 78.19 115 SER A CA 1
ATOM 952 C C . SER A 1 115 ? -5.970 11.628 -2.263 1.00 78.19 115 SER A C 1
ATOM 954 O O . SER A 1 115 ? -6.540 11.774 -3.346 1.00 78.19 115 SER A O 1
ATOM 956 N N . VAL A 1 116 ? -5.310 10.518 -1.956 1.00 83.12 116 VAL A N 1
ATOM 957 C CA . VAL A 1 116 ? -5.188 9.387 -2.873 1.00 83.12 116 VAL A CA 1
ATOM 958 C C . VAL A 1 116 ? -6.390 8.464 -2.690 1.00 83.12 116 VAL A C 1
ATOM 960 O O . VAL A 1 116 ? -6.605 7.917 -1.611 1.00 83.12 116 VAL A O 1
ATOM 963 N N . SER A 1 117 ? -7.187 8.288 -3.744 1.00 85.12 117 SER A N 1
ATOM 964 C CA . SER A 1 117 ? -8.391 7.448 -3.700 1.00 85.12 117 SER A CA 1
ATOM 965 C C . SER A 1 117 ? -8.099 6.001 -4.093 1.00 85.12 117 SER A C 1
ATOM 967 O O . SER A 1 117 ? -7.403 5.744 -5.081 1.00 85.12 117 SER A O 1
ATOM 969 N N . PHE A 1 118 ? -8.699 5.078 -3.345 1.00 90.50 118 PHE A N 1
ATOM 970 C CA . PHE A 1 118 ? -8.752 3.649 -3.627 1.00 90.50 118 PHE A CA 1
ATOM 971 C C . PHE A 1 118 ? -10.213 3.239 -3.741 1.00 90.50 118 PHE A C 1
ATOM 973 O O . PHE A 1 118 ? -11.016 3.526 -2.852 1.00 90.50 118 PHE A O 1
ATOM 980 N N . TYR A 1 119 ? -10.573 2.639 -4.870 1.00 88.38 119 TYR A N 1
ATOM 981 C CA . TYR A 1 119 ? -11.969 2.435 -5.242 1.00 88.38 119 TYR A CA 1
ATOM 982 C C . TYR A 1 119 ? -12.461 1.031 -4.898 1.00 88.38 119 TYR A C 1
ATOM 984 O O . TYR A 1 119 ? -11.685 0.085 -4.807 1.00 88.38 119 TYR A O 1
ATOM 992 N N . SER A 1 120 ? -13.774 0.905 -4.734 1.00 90.06 120 SER A N 1
ATOM 993 C CA . SER A 1 120 ? -14.507 -0.357 -4.629 1.00 90.06 120 SER A CA 1
ATOM 994 C C . SER A 1 120 ? -15.946 -0.154 -5.138 1.00 90.06 120 SER A C 1
ATOM 996 O O . SER A 1 120 ? -16.259 0.862 -5.776 1.00 90.06 120 SER A O 1
ATOM 998 N N . ARG A 1 121 ? -16.825 -1.140 -4.938 1.00 86.25 121 ARG A N 1
ATOM 999 C CA . ARG A 1 121 ? -18.218 -1.124 -5.402 1.00 86.25 121 ARG A CA 1
ATOM 1000 C C . ARG A 1 121 ? -19.150 -1.621 -4.311 1.00 86.25 121 ARG A C 1
ATOM 1002 O O . ARG A 1 121 ? -18.855 -2.637 -3.693 1.00 86.25 121 ARG A O 1
ATOM 1009 N N . THR A 1 122 ? -20.293 -0.959 -4.163 1.00 86.25 122 THR A N 1
ATOM 1010 C CA . THR A 1 122 ? -21.312 -1.336 -3.169 1.00 86.25 122 THR A CA 1
ATOM 1011 C C . THR A 1 122 ? -21.762 -2.786 -3.338 1.00 86.25 122 THR A C 1
ATOM 1013 O O . THR A 1 122 ? -21.751 -3.543 -2.381 1.00 86.25 122 THR A O 1
ATOM 1016 N N . PHE A 1 123 ? -22.035 -3.218 -4.573 1.00 86.56 123 PHE A N 1
ATOM 1017 C CA . PHE A 1 123 ? -22.443 -4.601 -4.846 1.00 86.56 123 PHE A CA 1
ATOM 1018 C C . PHE A 1 123 ? -21.347 -5.630 -4.538 1.00 86.56 123 PHE A C 1
ATOM 1020 O O . PHE A 1 123 ? -21.645 -6.746 -4.150 1.00 86.56 123 PHE A O 1
ATOM 1027 N N . PHE A 1 124 ? -20.064 -5.267 -4.660 1.00 88.75 124 PHE A N 1
ATOM 1028 C CA . PHE A 1 124 ? -18.999 -6.176 -4.235 1.00 88.75 124 PHE A CA 1
ATOM 1029 C C . PHE A 1 124 ? -18.940 -6.319 -2.718 1.00 88.75 124 PHE A C 1
ATOM 1031 O O . PHE A 1 124 ? -18.609 -7.404 -2.261 1.00 88.75 124 PHE A O 1
ATOM 1038 N N . GLN A 1 125 ? -19.245 -5.256 -1.967 1.00 91.44 125 GLN A N 1
ATOM 1039 C CA . GLN A 1 125 ? -19.294 -5.287 -0.504 1.00 91.44 125 GLN A CA 1
ATOM 1040 C C . GLN A 1 125 ? -20.510 -6.076 0.001 1.00 91.44 125 GLN A C 1
ATOM 1042 O O . GLN A 1 125 ? -20.356 -6.905 0.890 1.00 91.44 125 GLN A O 1
ATOM 1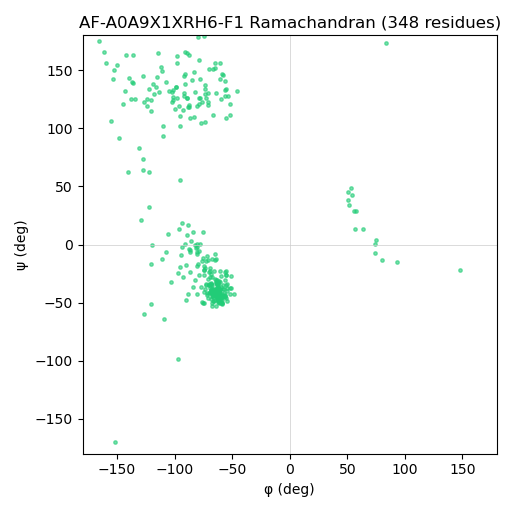047 N N . SER A 1 126 ? -21.690 -5.884 -0.596 1.00 90.50 126 SER A N 1
ATOM 1048 C CA . SER A 1 126 ? -22.911 -6.599 -0.193 1.00 90.50 126 SER A CA 1
ATOM 1049 C C . SER A 1 126 ? -22.875 -8.099 -0.490 1.00 90.50 126 SER A C 1
ATOM 1051 O O . SER A 1 126 ? -23.529 -8.872 0.200 1.00 90.50 126 SER A O 1
ATOM 1053 N N . ASP A 1 127 ? -22.121 -8.519 -1.510 1.00 91.88 127 ASP A N 1
ATOM 1054 C CA . ASP A 1 127 ? -22.045 -9.923 -1.933 1.00 91.88 127 ASP A CA 1
ATOM 1055 C C . ASP A 1 127 ? -21.100 -10.779 -1.066 1.00 91.88 127 ASP A C 1
ATOM 1057 O O . ASP A 1 127 ? -21.038 -11.993 -1.262 1.00 91.88 127 ASP A O 1
ATOM 1061 N N . VAL A 1 128 ? -20.330 -10.175 -0.150 1.00 91.75 128 VAL A N 1
ATOM 1062 C CA . VAL A 1 128 ? -19.382 -10.906 0.707 1.00 91.75 128 VAL A CA 1
ATOM 1063 C C . VAL A 1 128 ? -20.142 -11.695 1.766 1.00 91.75 128 VAL A C 1
ATOM 1065 O O . VAL A 1 128 ? -20.916 -11.120 2.537 1.00 91.75 128 VAL A O 1
ATOM 1068 N N . LYS A 1 129 ? -19.881 -13.000 1.847 1.00 92.25 129 LYS A N 1
ATOM 1069 C CA . LYS A 1 129 ? -20.457 -13.872 2.875 1.00 92.25 129 LYS A CA 1
ATOM 1070 C C . LYS A 1 129 ? -19.494 -14.096 4.036 1.00 92.25 129 LYS A C 1
ATOM 1072 O O . LYS A 1 129 ? -18.293 -13.853 3.938 1.00 92.25 129 LYS A O 1
ATOM 1077 N N . GLU A 1 130 ? -20.058 -14.554 5.144 1.00 90.62 130 GLU A N 1
ATOM 1078 C CA . GLU A 1 130 ? -19.312 -14.964 6.331 1.00 90.62 130 GLU A CA 1
ATOM 1079 C C . GLU A 1 130 ? -18.286 -16.054 5.986 1.00 90.62 130 GLU A C 1
ATOM 1081 O O . GLU A 1 130 ? -18.618 -17.006 5.281 1.00 90.62 130 GLU A O 1
ATOM 1086 N N . GLY A 1 131 ? -17.045 -15.903 6.459 1.00 85.75 131 GLY A N 1
ATOM 1087 C CA . GLY A 1 131 ? -15.958 -16.850 6.181 1.00 85.75 131 GLY A CA 1
ATOM 1088 C C . GLY A 1 131 ? -15.369 -16.783 4.766 1.00 85.75 131 GLY A C 1
ATOM 1089 O O . GLY A 1 131 ? -14.508 -17.591 4.438 1.00 85.75 131 GLY A O 1
ATOM 1090 N N . GLU A 1 132 ? -15.800 -15.851 3.906 1.00 89.12 132 GLU A N 1
ATOM 1091 C CA . GLU A 1 132 ? -15.230 -15.697 2.564 1.00 89.12 132 GLU A CA 1
ATOM 1092 C C . GLU A 1 132 ? -14.183 -14.570 2.488 1.00 89.12 132 GLU A C 1
ATOM 1094 O O . GLU A 1 132 ? -14.410 -13.436 2.917 1.00 89.12 132 GLU A O 1
ATOM 1099 N N . LEU A 1 133 ? -13.059 -14.866 1.826 1.00 89.56 133 LEU A N 1
ATOM 1100 C CA . LEU A 1 133 ? -12.026 -13.907 1.418 1.00 89.56 133 LEU A CA 1
ATOM 1101 C C . LEU A 1 133 ? -12.063 -13.767 -0.109 1.00 89.56 133 LEU A C 1
ATOM 1103 O O . LEU A 1 133 ? -11.453 -14.549 -0.842 1.00 89.56 133 LEU A O 1
ATOM 1107 N N . VAL A 1 134 ? -12.812 -12.786 -0.620 1.00 87.75 134 VAL A N 1
ATOM 1108 C CA . VAL A 1 134 ? -13.103 -12.680 -2.059 1.00 87.75 134 VAL A CA 1
ATOM 1109 C C . VAL A 1 134 ? -12.242 -11.638 -2.760 1.00 87.75 134 VAL A C 1
ATOM 1111 O O . VAL A 1 134 ? -12.153 -10.487 -2.345 1.00 87.75 134 VAL A O 1
ATOM 1114 N N . ARG A 1 135 ? -11.666 -12.006 -3.907 1.00 85.06 135 ARG A N 1
ATOM 1115 C CA . ARG A 1 135 ? -10.999 -11.064 -4.819 1.00 85.06 135 ARG A CA 1
ATOM 1116 C C . ARG A 1 135 ? -11.974 -10.556 -5.869 1.00 85.06 135 ARG A C 1
ATOM 1118 O O . ARG A 1 135 ? -12.599 -11.351 -6.572 1.00 85.06 135 ARG A O 1
ATOM 1125 N N . LYS A 1 136 ? -12.076 -9.236 -6.034 1.00 83.62 136 LYS A N 1
ATOM 1126 C CA . LYS A 1 136 ? -12.979 -8.630 -7.028 1.00 83.62 136 LYS A CA 1
ATOM 1127 C C . LYS A 1 136 ? -12.213 -7.711 -7.963 1.00 83.62 136 LYS A C 1
ATOM 1129 O O . LYS A 1 136 ? -11.624 -6.729 -7.535 1.00 83.62 136 LYS A O 1
ATOM 1134 N N . LYS A 1 137 ? -12.234 -8.025 -9.260 1.00 78.25 137 LYS A N 1
ATOM 1135 C CA . LYS A 1 137 ? -11.528 -7.240 -10.278 1.00 78.25 137 LYS A CA 1
ATOM 1136 C C . LYS A 1 137 ? -12.296 -5.958 -10.585 1.00 78.25 137 LYS A C 1
ATOM 1138 O O . LYS A 1 137 ? -13.455 -6.001 -11.000 1.00 78.25 137 LYS A O 1
ATOM 1143 N N . LEU A 1 138 ? -11.639 -4.819 -10.416 1.00 74.56 138 LEU A N 1
ATOM 1144 C CA . LEU A 1 138 ? -12.168 -3.508 -10.766 1.00 74.56 138 LEU A CA 1
ATOM 1145 C C . LEU A 1 138 ? -11.858 -3.161 -12.230 1.00 74.56 138 LEU A C 1
ATOM 1147 O O . LEU A 1 138 ? -10.971 -3.733 -12.864 1.00 74.56 138 LEU A O 1
ATOM 1151 N N . LYS A 1 139 ? -12.574 -2.171 -12.780 1.00 69.25 139 LYS A N 1
ATOM 1152 C CA . LYS A 1 139 ? -12.370 -1.708 -14.167 1.00 69.25 139 LYS A CA 1
ATOM 1153 C C . LYS A 1 139 ? -10.963 -1.153 -14.418 1.00 69.25 139 LYS A C 1
ATOM 1155 O O . LYS A 1 139 ? -10.464 -1.266 -15.529 1.00 69.25 139 LYS A O 1
ATOM 1160 N N . ASN A 1 140 ? -10.337 -0.561 -13.401 1.00 62.00 140 ASN A N 1
ATOM 1161 C CA . ASN A 1 140 ? -8.963 -0.057 -13.469 1.00 62.00 140 ASN A CA 1
ATOM 1162 C C . ASN A 1 140 ? -7.909 -1.171 -13.347 1.00 62.00 140 ASN A C 1
ATOM 1164 O O . ASN A 1 140 ? -6.724 -0.881 -13.449 1.00 62.00 140 ASN A O 1
ATOM 1168 N N . GLY A 1 141 ? -8.314 -2.435 -13.200 1.00 65.38 141 GLY A N 1
ATOM 1169 C CA . GLY A 1 141 ? -7.411 -3.579 -13.097 1.00 65.38 141 GLY A CA 1
ATOM 1170 C C . GLY A 1 141 ? -7.052 -3.963 -11.665 1.00 65.38 141 GLY A C 1
ATOM 1171 O O . GLY A 1 141 ? -6.599 -5.090 -11.480 1.00 65.38 141 GLY A O 1
ATOM 1172 N N . ASP A 1 142 ? -7.315 -3.097 -10.680 1.00 72.50 142 ASP A N 1
ATOM 1173 C CA . ASP A 1 142 ? -7.101 -3.407 -9.265 1.00 72.50 142 ASP A CA 1
ATOM 1174 C C . ASP A 1 142 ? -7.909 -4.645 -8.862 1.00 72.50 142 ASP A C 1
ATOM 1176 O O . ASP A 1 142 ? -9.032 -4.869 -9.331 1.00 72.50 142 ASP A O 1
ATOM 1180 N N . LEU A 1 143 ? -7.341 -5.431 -7.952 1.00 81.94 143 LEU A N 1
ATOM 1181 C CA . LEU A 1 143 ? -7.926 -6.676 -7.471 1.00 81.94 143 LEU A CA 1
ATOM 1182 C C . LEU A 1 143 ? -7.983 -6.686 -5.933 1.00 81.94 143 LEU A C 1
ATOM 1184 O O . LEU A 1 143 ? -7.283 -7.485 -5.308 1.00 81.94 143 LEU A O 1
ATOM 1188 N N . PRO A 1 144 ? -8.756 -5.777 -5.305 1.00 90.50 144 PRO A N 1
ATOM 1189 C CA . PRO A 1 144 ? -8.906 -5.759 -3.859 1.00 90.50 144 PRO A CA 1
ATOM 1190 C C . PRO A 1 144 ? -9.513 -7.058 -3.330 1.00 90.50 144 PRO A C 1
ATOM 1192 O O . PRO A 1 144 ? -10.257 -7.761 -4.027 1.00 90.50 144 PRO A O 1
ATOM 1195 N N . ILE A 1 145 ? -9.220 -7.315 -2.062 1.00 94.56 145 ILE A N 1
ATOM 1196 C CA . ILE A 1 145 ? -9.773 -8.413 -1.278 1.00 94.56 145 ILE A CA 1
ATOM 1197 C C . ILE A 1 145 ? -10.843 -7.854 -0.371 1.00 94.56 145 ILE A C 1
ATOM 1199 O O . ILE A 1 145 ? -10.622 -6.846 0.295 1.00 94.56 145 ILE A O 1
ATOM 1203 N N . LEU A 1 146 ? -12.001 -8.497 -0.365 1.00 96.31 146 LEU A N 1
ATOM 1204 C CA . LEU A 1 146 ? -13.117 -8.141 0.482 1.00 96.31 146 LEU A CA 1
ATOM 1205 C C . LEU A 1 146 ? -13.434 -9.308 1.407 1.00 96.31 146 LEU A C 1
ATOM 1207 O O . LEU A 1 146 ? -13.396 -10.459 0.973 1.00 96.31 146 LEU A O 1
ATOM 1211 N N . PHE A 1 147 ? -13.714 -9.007 2.667 1.00 97.50 147 PHE A N 1
ATOM 1212 C CA . PHE A 1 147 ? -13.979 -10.010 3.694 1.00 97.50 147 PHE A CA 1
ATOM 1213 C C . PHE A 1 147 ? -14.748 -9.398 4.862 1.00 97.50 147 PHE A C 1
ATOM 1215 O O . PHE A 1 147 ? -14.699 -8.184 5.074 1.00 97.50 147 PHE A O 1
ATOM 1222 N N . LYS A 1 148 ? -15.473 -10.229 5.612 1.00 97.12 148 LYS A N 1
ATOM 1223 C CA . LYS A 1 148 ? -16.185 -9.801 6.824 1.00 97.12 148 LYS A CA 1
ATOM 1224 C C . LYS A 1 148 ? -15.205 -9.477 7.945 1.00 97.12 148 LYS A C 1
ATOM 1226 O O . LYS A 1 148 ? -14.133 -10.072 8.017 1.00 97.12 148 LYS A O 1
ATOM 1231 N N . ARG A 1 149 ? -15.563 -8.559 8.848 1.00 96.94 149 ARG A N 1
ATOM 1232 C CA . ARG A 1 149 ? -14.720 -8.213 10.011 1.00 96.94 149 ARG A CA 1
ATOM 1233 C C . ARG A 1 149 ? -14.346 -9.430 10.860 1.00 96.94 149 ARG A C 1
ATOM 1235 O O . ARG A 1 149 ? -13.205 -9.530 11.298 1.00 96.94 149 ARG A O 1
ATOM 1242 N N . SER A 1 150 ? -15.259 -10.375 11.030 1.00 95.12 150 SER A N 1
ATOM 1243 C CA . SER A 1 150 ? -15.030 -11.671 11.684 1.00 95.12 150 SER A CA 1
ATOM 1244 C C . SER A 1 150 ? -13.890 -12.498 11.069 1.00 95.12 150 SER A C 1
ATOM 1246 O O . SER A 1 150 ? -13.188 -13.203 11.790 1.00 95.12 150 SER A O 1
ATOM 1248 N N . SER A 1 151 ? -13.631 -12.362 9.766 1.00 96.62 151 SER A N 1
ATOM 1249 C CA . SER A 1 151 ? -12.536 -13.035 9.052 1.00 96.62 151 SER A CA 1
ATOM 1250 C C . SER A 1 151 ? -11.187 -12.307 9.167 1.00 96.62 151 SER A C 1
ATOM 1252 O O . SER A 1 151 ? -10.244 -12.665 8.466 1.00 96.62 151 SER A O 1
ATOM 1254 N N . LEU A 1 152 ? -11.041 -11.294 10.034 1.00 97.00 152 LEU A N 1
ATOM 1255 C CA . LEU A 1 152 ? -9.783 -10.546 10.199 1.00 97.00 152 LEU A CA 1
ATOM 1256 C C . LEU A 1 152 ? -8.584 -11.437 10.541 1.00 97.00 152 LEU A C 1
ATOM 1258 O O . LEU A 1 152 ? -7.509 -11.256 9.972 1.00 97.00 152 LEU A O 1
ATOM 1262 N N . ILE A 1 153 ? -8.759 -12.397 11.452 1.00 96.69 153 ILE A N 1
ATOM 1263 C CA . ILE A 1 153 ? -7.687 -13.329 11.835 1.00 96.69 153 ILE A CA 1
ATOM 1264 C C . ILE A 1 153 ? -7.265 -14.160 10.618 1.00 96.69 153 ILE A C 1
ATOM 1266 O O . ILE A 1 153 ? -6.079 -14.240 10.311 1.00 96.69 153 ILE A O 1
ATOM 1270 N N . GLU A 1 154 ? -8.233 -14.724 9.892 1.00 94.88 154 GLU A N 1
ATOM 1271 C CA . GLU A 1 154 ? -7.984 -15.527 8.691 1.00 94.88 154 GLU A CA 1
ATOM 1272 C C . GLU A 1 154 ? -7.316 -14.708 7.579 1.00 94.88 154 GLU A C 1
ATOM 1274 O O . GLU A 1 154 ? -6.400 -15.191 6.909 1.00 94.88 154 GLU A O 1
ATOM 1279 N N . PHE A 1 155 ? -7.721 -13.446 7.414 1.00 96.06 155 PHE A N 1
ATOM 1280 C CA . PHE A 1 155 ? -7.089 -12.518 6.486 1.00 96.06 155 PHE A CA 1
ATOM 1281 C C . PHE A 1 155 ? -5.602 -12.330 6.807 1.00 96.06 155 PHE A C 1
ATOM 1283 O O . PHE A 1 155 ? -4.770 -12.488 5.915 1.00 96.06 155 PHE A O 1
ATOM 1290 N N . PHE A 1 156 ? -5.252 -12.029 8.063 1.00 95.44 156 PHE A N 1
ATOM 1291 C CA . PHE A 1 156 ? -3.851 -11.831 8.446 1.00 95.44 156 PHE A CA 1
ATOM 1292 C C . PHE A 1 156 ? -3.032 -13.125 8.391 1.00 95.44 156 PHE A C 1
ATOM 1294 O O . PHE A 1 156 ? -1.877 -13.071 7.986 1.00 95.44 156 PHE A O 1
ATOM 1301 N N . THR A 1 157 ? -3.624 -14.288 8.686 1.00 91.81 157 THR A N 1
ATOM 1302 C CA . THR A 1 157 ? -2.969 -15.594 8.482 1.00 91.81 157 THR A CA 1
ATOM 1303 C C . THR A 1 157 ? -2.602 -15.844 7.015 1.00 91.81 157 THR A C 1
ATOM 1305 O O . THR A 1 157 ? -1.595 -16.484 6.735 1.00 91.81 157 THR A O 1
ATOM 1308 N N . ASN A 1 158 ? -3.386 -15.328 6.065 1.00 86.62 158 ASN A N 1
ATOM 1309 C CA . ASN A 1 158 ? -3.176 -15.558 4.633 1.00 86.62 158 ASN A CA 1
ATOM 1310 C C . ASN A 1 158 ? -2.600 -14.342 3.888 1.00 86.62 158 ASN A C 1
ATOM 1312 O O . ASN A 1 158 ? -2.537 -14.358 2.655 1.00 86.62 158 ASN A O 1
ATOM 1316 N N . ILE A 1 159 ? -2.179 -13.289 4.596 1.00 88.75 159 ILE A N 1
ATOM 1317 C CA . ILE A 1 159 ? -1.910 -11.974 3.997 1.00 88.75 159 ILE A CA 1
ATOM 1318 C C . ILE A 1 159 ? -0.834 -11.998 2.905 1.00 88.75 159 ILE A C 1
ATOM 1320 O O . ILE A 1 159 ? -0.979 -11.341 1.873 1.00 88.75 159 ILE A O 1
ATOM 1324 N N . ASP A 1 160 ? 0.197 -12.821 3.071 1.00 78.75 160 ASP A N 1
ATOM 1325 C CA . ASP A 1 160 ? 1.294 -12.935 2.107 1.00 78.75 160 ASP A CA 1
ATOM 1326 C C . ASP A 1 160 ? 0.891 -13.702 0.836 1.00 78.75 160 ASP A C 1
ATOM 1328 O O . ASP A 1 160 ? 1.461 -13.499 -0.236 1.00 78.75 160 ASP A O 1
ATOM 1332 N N . THR A 1 161 ? -0.153 -14.536 0.904 1.00 78.94 161 THR A N 1
ATOM 1333 C CA . THR A 1 161 ? -0.701 -15.235 -0.274 1.00 78.94 161 THR A CA 1
ATOM 1334 C C . THR A 1 161 ? -1.478 -14.284 -1.187 1.00 78.94 161 THR A C 1
ATOM 1336 O O . THR A 1 161 ? -1.709 -14.551 -2.373 1.00 78.94 161 THR A O 1
ATOM 1339 N N . PHE A 1 162 ? -1.903 -13.148 -0.637 1.00 77.38 162 PHE A N 1
ATOM 1340 C CA . PHE A 1 162 ? -2.825 -12.252 -1.302 1.00 77.38 162 PHE A CA 1
ATOM 1341 C C . PHE A 1 162 ? -2.159 -11.347 -2.318 1.00 77.38 162 PHE A C 1
ATOM 1343 O O . PHE A 1 162 ? -2.648 -11.187 -3.440 1.00 77.38 162 PHE A O 1
ATOM 1350 N N . PHE A 1 163 ? -1.009 -10.810 -1.956 1.00 71.38 163 PHE A N 1
ATOM 1351 C CA . PHE A 1 163 ? -0.282 -9.869 -2.792 1.00 71.38 163 PHE A CA 1
ATOM 1352 C C . PHE A 1 163 ? 1.121 -10.380 -3.088 1.00 71.38 163 PHE A C 1
ATOM 1354 O O . PHE A 1 163 ? 2.042 -9.589 -3.249 1.00 71.38 163 PHE A O 1
ATOM 1361 N N . ALA A 1 164 ? 1.256 -11.710 -3.184 1.00 56.91 164 ALA A N 1
ATOM 1362 C CA . ALA A 1 164 ? 2.500 -12.367 -3.537 1.00 56.91 164 ALA A CA 1
ATOM 1363 C C . ALA A 1 164 ? 3.150 -11.666 -4.750 1.00 56.91 164 ALA A C 1
ATOM 1365 O O . ALA A 1 164 ? 2.456 -11.435 -5.755 1.00 56.91 164 ALA A O 1
ATOM 1366 N N . PRO A 1 165 ? 4.459 -11.352 -4.682 1.00 46.97 165 PRO A N 1
ATOM 1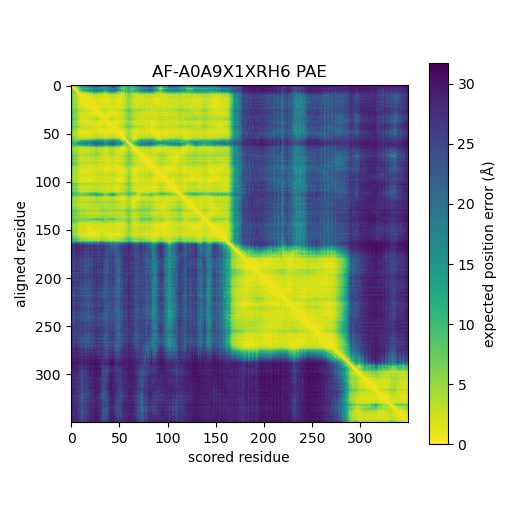367 C CA . PRO A 1 165 ? 5.206 -10.892 -5.843 1.00 46.97 165 PRO A CA 1
ATOM 1368 C C . PRO A 1 165 ? 5.042 -11.953 -6.939 1.00 46.97 165 PRO A C 1
ATOM 1370 O O . PRO A 1 165 ? 5.467 -13.097 -6.771 1.00 46.97 165 PRO A O 1
ATOM 1373 N N . GLY A 1 166 ? 4.288 -11.634 -7.991 1.00 43.59 166 GLY A N 1
ATOM 1374 C CA . GLY A 1 166 ? 3.879 -12.636 -8.983 1.00 43.59 166 GLY A CA 1
ATOM 1375 C C . GLY A 1 166 ? 2.516 -12.418 -9.632 1.00 43.59 166 GLY A C 1
ATOM 1376 O O . GLY A 1 166 ? 2.257 -12.969 -10.705 1.00 43.59 166 GLY A O 1
ATOM 1377 N N . ILE A 1 167 ? 1.619 -11.662 -8.985 1.00 45.78 167 ILE A N 1
ATOM 1378 C CA . ILE A 1 167 ? 0.245 -11.415 -9.462 1.00 45.78 167 ILE A CA 1
ATOM 1379 C C . ILE A 1 167 ? 0.022 -9.908 -9.624 1.00 45.78 167 ILE A C 1
ATOM 1381 O O . ILE A 1 167 ? -0.817 -9.304 -8.962 1.00 45.78 167 ILE A O 1
ATOM 1385 N N . PHE A 1 168 ? 0.786 -9.283 -10.519 1.00 50.81 168 PHE A N 1
ATOM 1386 C CA . PHE A 1 168 ? 0.565 -7.886 -10.886 1.00 50.81 168 PHE A CA 1
ATOM 1387 C C . PHE A 1 168 ? -0.439 -7.810 -12.047 1.00 50.81 168 PHE A C 1
ATOM 1389 O O . PHE A 1 168 ? -0.183 -8.358 -13.128 1.00 50.81 168 PHE A O 1
ATOM 1396 N N . PRO A 1 169 ? -1.608 -7.164 -11.874 1.00 51.75 169 PRO A N 1
ATOM 1397 C CA . PRO A 1 169 ? -2.497 -6.913 -12.994 1.00 51.75 169 PRO A CA 1
ATOM 1398 C C . PRO A 1 169 ? -1.771 -6.052 -14.033 1.00 51.75 169 PRO A C 1
ATOM 1400 O O . PRO A 1 169 ? -1.033 -5.134 -13.688 1.00 51.75 169 PRO A O 1
ATOM 1403 N N . LYS A 1 170 ? -2.010 -6.313 -15.326 1.00 48.53 170 LYS A N 1
ATOM 1404 C CA . LYS A 1 170 ? -1.299 -5.664 -16.447 1.00 48.53 170 LYS A CA 1
ATOM 1405 C C . LYS A 1 170 ? -1.268 -4.123 -16.367 1.00 48.53 170 LYS A C 1
ATOM 1407 O O . LYS A 1 170 ? -0.336 -3.496 -16.857 1.00 48.53 170 LYS A O 1
ATOM 1412 N N . ASN A 1 171 ? -2.266 -3.528 -15.714 1.00 50.34 171 ASN A N 1
ATOM 1413 C CA . ASN A 1 171 ? -2.390 -2.086 -15.515 1.00 50.34 171 ASN A CA 1
ATOM 1414 C C . ASN A 1 171 ? -1.425 -1.513 -14.458 1.00 50.34 171 ASN A C 1
ATOM 1416 O O . ASN A 1 171 ? -1.067 -0.344 -14.562 1.00 50.34 171 ASN A O 1
ATOM 1420 N N . GLU A 1 172 ? -0.970 -2.300 -13.474 1.00 53.88 172 GLU A N 1
ATOM 1421 C CA . GLU A 1 172 ? 0.019 -1.840 -12.484 1.00 53.88 172 GLU A CA 1
ATOM 1422 C C . GLU A 1 172 ? 1.403 -1.655 -13.117 1.00 53.88 172 GLU A C 1
ATOM 1424 O O . GLU A 1 172 ? 2.076 -0.672 -12.818 1.00 53.88 172 GLU A O 1
ATOM 1429 N N . PHE A 1 173 ? 1.779 -2.496 -14.089 1.00 58.28 173 PHE A N 1
ATOM 1430 C CA . PHE A 1 173 ? 3.014 -2.301 -14.855 1.00 58.28 173 PHE A CA 1
ATOM 1431 C C . PHE A 1 173 ? 3.026 -0.965 -15.612 1.00 58.28 173 PHE A C 1
ATOM 1433 O O . PHE A 1 173 ? 4.054 -0.297 -15.665 1.00 58.28 173 PHE A O 1
ATOM 1440 N N . ILE A 1 174 ? 1.888 -0.546 -16.178 1.00 59.38 174 ILE A N 1
ATOM 1441 C CA . ILE A 1 174 ? 1.794 0.715 -16.934 1.00 59.38 174 ILE A CA 1
ATOM 1442 C C . ILE A 1 174 ? 1.980 1.925 -16.009 1.00 59.38 174 ILE A C 1
ATOM 1444 O O . ILE A 1 174 ? 2.662 2.877 -16.378 1.00 59.38 174 ILE A O 1
ATOM 1448 N N . ASN A 1 175 ? 1.430 1.874 -14.794 1.00 59.66 175 ASN A N 1
ATOM 1449 C CA . ASN A 1 175 ? 1.556 2.959 -13.816 1.00 59.66 175 ASN A CA 1
ATOM 1450 C C . ASN A 1 175 ? 2.960 3.065 -13.195 1.00 59.66 175 ASN A C 1
ATOM 1452 O O . ASN A 1 175 ? 3.265 4.075 -12.567 1.00 59.66 175 ASN A O 1
ATOM 1456 N N . ALA A 1 176 ? 3.805 2.044 -13.361 1.00 63.12 176 ALA A N 1
ATOM 1457 C CA . ALA A 1 176 ? 5.163 2.007 -12.823 1.00 63.12 176 ALA A CA 1
ATOM 1458 C C . ALA A 1 176 ? 6.189 2.780 -13.670 1.00 63.12 176 ALA A C 1
ATOM 1460 O O . ALA A 1 176 ? 7.348 2.897 -13.271 1.00 63.12 176 ALA A O 1
ATOM 1461 N N . VAL A 1 177 ? 5.788 3.284 -14.842 1.00 73.25 177 VAL A N 1
ATOM 1462 C CA . VAL A 1 177 ? 6.651 4.109 -15.692 1.00 73.25 177 VAL A CA 1
ATOM 1463 C C . VAL A 1 177 ? 6.711 5.521 -15.113 1.00 73.25 177 VAL A C 1
ATOM 1465 O O . VAL A 1 177 ? 5.761 6.298 -15.211 1.00 73.25 177 VAL A O 1
ATOM 1468 N N . GLY A 1 178 ? 7.836 5.837 -14.481 1.00 75.50 178 GLY A N 1
ATOM 1469 C CA . GLY A 1 178 ? 8.159 7.155 -13.959 1.00 75.50 178 GLY A CA 1
ATOM 1470 C C . GLY A 1 178 ? 8.544 8.153 -15.054 1.00 75.50 178 GLY A C 1
ATOM 1471 O O . GLY A 1 178 ? 8.579 7.847 -16.245 1.00 75.50 178 GLY A O 1
ATOM 1472 N N . LYS A 1 179 ? 8.837 9.388 -14.633 1.00 77.56 179 LYS A N 1
ATOM 1473 C CA . LYS A 1 179 ? 9.251 10.485 -15.532 1.00 77.56 179 LYS A CA 1
ATOM 1474 C C . LYS A 1 179 ? 10.767 10.641 -15.644 1.00 77.56 179 LYS A C 1
ATOM 1476 O O . LYS A 1 179 ? 11.246 11.291 -16.567 1.00 77.56 179 LYS A O 1
ATOM 1481 N N . ILE A 1 180 ? 11.506 10.101 -14.679 1.00 81.81 180 ILE A N 1
ATOM 1482 C CA . ILE A 1 180 ? 12.958 10.231 -14.597 1.00 81.81 180 ILE A CA 1
ATOM 1483 C C . ILE A 1 180 ? 13.583 9.050 -15.329 1.00 81.81 180 ILE A C 1
ATOM 1485 O O . ILE A 1 180 ? 13.206 7.906 -15.097 1.00 81.81 180 ILE A O 1
ATOM 1489 N N . ASN A 1 181 ? 14.537 9.337 -16.212 1.00 92.06 181 ASN A N 1
ATOM 1490 C CA . ASN A 1 181 ? 15.356 8.318 -16.852 1.00 92.06 181 ASN A CA 1
ATOM 1491 C C . ASN A 1 181 ? 16.642 8.117 -16.040 1.00 92.06 181 ASN A C 1
ATOM 1493 O O . ASN A 1 181 ? 17.468 9.024 -15.937 1.00 92.06 181 ASN A O 1
ATOM 1497 N N . TYR A 1 182 ? 16.815 6.922 -15.484 1.00 93.06 182 TYR A N 1
ATOM 1498 C CA . TYR A 1 182 ? 17.940 6.581 -14.618 1.00 93.06 182 TYR A CA 1
ATOM 1499 C C . TYR A 1 182 ? 19.178 6.026 -15.343 1.00 93.06 182 TYR A C 1
ATOM 1501 O O . TYR A 1 182 ? 20.114 5.593 -14.675 1.00 93.06 182 TYR A O 1
ATOM 1509 N N . GLU A 1 183 ? 19.230 6.037 -16.680 1.00 96.44 183 GLU A N 1
ATOM 1510 C CA . GLU A 1 183 ? 20.317 5.410 -17.455 1.00 96.44 183 GLU A CA 1
ATOM 1511 C C . GLU A 1 183 ? 21.714 5.911 -17.044 1.00 96.44 183 GLU A C 1
ATOM 1513 O O . GLU A 1 183 ? 22.609 5.106 -16.787 1.00 96.44 183 GLU A O 1
ATOM 1518 N N . GLU A 1 184 ? 21.907 7.228 -16.945 1.00 96.06 184 GLU A N 1
ATOM 1519 C CA . GLU A 1 184 ? 23.218 7.800 -16.612 1.00 96.06 184 GLU A CA 1
ATOM 1520 C C . GLU A 1 184 ? 23.594 7.565 -15.145 1.00 96.06 184 GLU A C 1
ATOM 1522 O O . GLU A 1 184 ? 24.712 7.135 -14.861 1.00 96.06 184 GLU A O 1
ATOM 1527 N N . LYS A 1 185 ? 22.644 7.725 -14.212 1.00 94.00 185 LYS A N 1
ATOM 1528 C CA . LYS A 1 185 ? 22.866 7.413 -12.788 1.00 94.00 185 LYS A CA 1
ATOM 1529 C C . LYS A 1 185 ? 23.225 5.939 -12.581 1.00 94.00 185 LYS A C 1
ATOM 1531 O O . LYS A 1 185 ? 24.108 5.619 -11.793 1.00 94.00 185 LYS A O 1
ATOM 1536 N N . PHE A 1 186 ? 22.590 5.043 -13.334 1.00 97.19 186 PHE A N 1
ATOM 1537 C CA . PHE A 1 186 ? 22.904 3.621 -13.305 1.00 97.19 186 PHE A CA 1
ATOM 1538 C C . PHE A 1 186 ? 24.331 3.330 -13.793 1.00 97.19 186 PHE A C 1
ATOM 1540 O O . PHE A 1 186 ? 25.040 2.539 -13.172 1.00 97.19 186 PHE A O 1
ATOM 1547 N N . LYS A 1 187 ? 24.788 3.976 -14.876 1.00 96.81 187 LYS A N 1
ATOM 1548 C CA . LYS A 1 187 ? 26.170 3.822 -15.370 1.00 96.81 187 LYS A CA 1
ATOM 1549 C C . LYS A 1 187 ? 27.196 4.299 -14.343 1.00 96.81 187 LYS A C 1
ATOM 1551 O O . LYS A 1 187 ? 28.194 3.609 -14.142 1.00 96.81 187 LYS A O 1
ATOM 1556 N N . VAL A 1 188 ? 26.927 5.429 -13.685 1.00 93.88 188 VAL A N 1
ATOM 1557 C CA . VAL A 1 188 ? 27.756 5.952 -12.586 1.00 93.88 188 VAL A CA 1
ATOM 1558 C C . VAL A 1 188 ? 27.824 4.935 -11.446 1.00 93.88 188 VAL A C 1
ATOM 1560 O O . VAL A 1 188 ? 28.918 4.516 -11.081 1.00 93.88 188 VAL A O 1
ATOM 1563 N N . TYR A 1 189 ? 26.681 4.416 -10.988 1.00 95.00 189 TYR A N 1
ATOM 1564 C CA . TYR A 1 189 ? 26.633 3.380 -9.949 1.00 95.00 189 TYR A CA 1
ATOM 1565 C C . TYR A 1 189 ? 27.439 2.122 -10.308 1.00 95.00 189 TYR A C 1
ATOM 1567 O O . TYR A 1 189 ? 28.180 1.580 -9.486 1.00 95.00 189 TYR A O 1
ATOM 1575 N N . LEU A 1 190 ? 27.328 1.635 -11.548 1.00 94.31 190 LEU A N 1
ATOM 1576 C CA . LEU A 1 190 ? 28.098 0.467 -11.978 1.00 94.31 190 LEU A CA 1
ATOM 1577 C C . LEU A 1 190 ? 29.611 0.717 -11.948 1.00 94.31 190 LEU A C 1
ATOM 1579 O O . LEU A 1 190 ? 30.386 -0.211 -11.698 1.00 94.31 190 LEU A O 1
ATOM 1583 N N . LYS A 1 191 ? 30.030 1.951 -12.228 1.00 94.94 191 LYS A N 1
ATOM 1584 C CA . LYS A 1 191 ? 31.434 2.345 -12.210 1.00 94.94 191 LYS A CA 1
ATOM 1585 C C . LYS A 1 191 ? 31.946 2.508 -10.784 1.00 94.94 191 LYS A C 1
ATOM 1587 O O . LYS A 1 191 ? 32.961 1.914 -10.448 1.00 94.94 191 LYS A O 1
ATOM 1592 N N . GLU A 1 192 ? 31.234 3.265 -9.960 1.00 92.12 192 GLU A N 1
ATOM 1593 C CA . GLU A 1 192 ? 31.714 3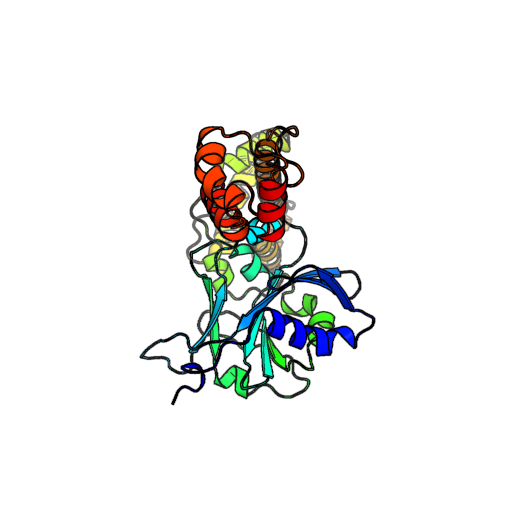.723 -8.652 1.00 92.12 192 GLU A CA 1
ATOM 1594 C C . GLU A 1 192 ? 31.416 2.725 -7.529 1.00 92.12 192 GLU A C 1
ATOM 1596 O O . GLU A 1 192 ? 32.282 2.432 -6.711 1.00 92.12 192 GLU A O 1
ATOM 1601 N N . ASN A 1 193 ? 30.217 2.136 -7.505 1.00 90.50 193 ASN A N 1
ATOM 1602 C CA . ASN A 1 193 ? 29.810 1.220 -6.434 1.00 90.50 193 ASN A CA 1
ATOM 1603 C C . ASN A 1 193 ? 30.110 -0.245 -6.765 1.00 90.50 193 ASN A C 1
ATOM 1605 O O . ASN A 1 193 ? 30.274 -1.068 -5.865 1.00 90.50 193 ASN A O 1
ATOM 1609 N N . ARG A 1 194 ? 30.137 -0.606 -8.054 1.00 90.44 194 ARG A N 1
ATOM 1610 C CA . ARG A 1 194 ? 30.370 -1.991 -8.503 1.00 90.44 194 ARG A CA 1
ATOM 1611 C C . ARG A 1 194 ? 31.744 -2.212 -9.133 1.00 90.44 194 ARG A C 1
ATOM 1613 O O . ARG A 1 194 ? 32.065 -3.366 -9.410 1.00 90.44 194 ARG A O 1
ATOM 1620 N N . ASN A 1 195 ? 32.539 -1.156 -9.338 1.00 93.12 195 ASN A N 1
ATOM 1621 C CA . ASN A 1 195 ? 33.883 -1.215 -9.926 1.00 93.12 195 ASN A CA 1
ATOM 1622 C C . ASN A 1 195 ? 33.937 -2.008 -11.246 1.00 93.12 195 ASN A C 1
ATOM 1624 O O . ASN A 1 195 ? 34.867 -2.777 -11.497 1.00 93.12 195 ASN A O 1
ATOM 1628 N N . LEU A 1 196 ? 32.909 -1.873 -12.090 1.00 93.06 196 LEU A N 1
ATOM 1629 C CA . LEU A 1 196 ? 32.847 -2.586 -13.364 1.00 93.06 196 LEU A CA 1
ATOM 1630 C C . LEU A 1 196 ? 33.629 -1.860 -14.462 1.00 93.06 196 LEU A C 1
ATOM 1632 O O . LEU A 1 196 ? 33.666 -0.636 -14.525 1.00 93.06 196 LEU A O 1
ATOM 1636 N N . SER A 1 197 ? 34.193 -2.636 -15.393 1.00 96.38 197 SER A N 1
ATOM 1637 C CA . SER A 1 197 ? 34.839 -2.085 -16.591 1.00 96.38 197 SER A CA 1
ATOM 1638 C C . SER A 1 197 ? 33.841 -1.364 -17.508 1.00 96.38 197 SER A C 1
ATOM 1640 O O . SER A 1 197 ? 32.686 -1.785 -17.618 1.00 96.38 197 SER A O 1
ATOM 1642 N N . ASP A 1 198 ? 34.307 -0.373 -18.274 1.00 95.88 198 ASP A N 1
ATOM 1643 C CA . ASP A 1 198 ? 33.487 0.338 -19.271 1.00 95.88 198 ASP A CA 1
ATOM 1644 C C . ASP A 1 198 ? 32.822 -0.619 -20.274 1.00 95.88 198 ASP A C 1
ATOM 1646 O O . ASP A 1 198 ? 31.681 -0.415 -20.698 1.00 95.88 198 ASP A O 1
ATOM 1650 N N . LYS A 1 199 ? 33.501 -1.723 -20.615 1.00 95.81 199 LYS A N 1
ATOM 1651 C CA . LYS A 1 199 ? 32.945 -2.781 -21.467 1.00 95.81 199 LYS A CA 1
ATOM 1652 C C . LYS A 1 199 ? 31.738 -3.456 -20.812 1.00 95.81 199 LYS A C 1
ATOM 1654 O O . LYS A 1 199 ? 30.714 -3.637 -21.468 1.00 95.81 199 LYS A O 1
ATOM 1659 N N . SER A 1 200 ? 31.839 -3.812 -19.532 1.00 93.69 200 SER A N 1
ATOM 1660 C CA . 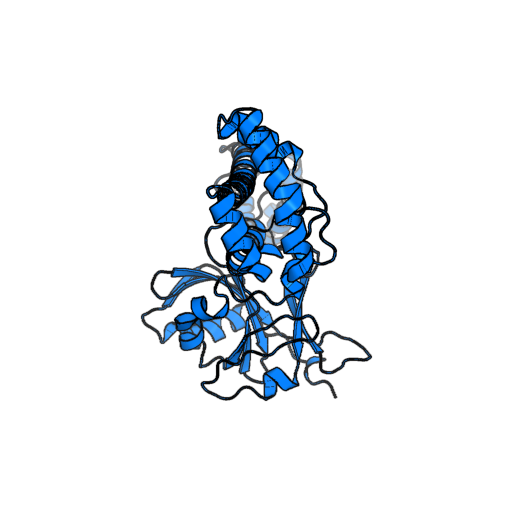SER A 1 200 ? 30.735 -4.411 -18.772 1.00 93.69 200 SER A CA 1
ATOM 1661 C C . SER A 1 200 ? 29.579 -3.426 -18.595 1.00 93.69 200 SER A C 1
ATOM 1663 O O . SER A 1 200 ? 28.429 -3.803 -18.817 1.00 93.69 200 SER A O 1
ATOM 1665 N N . ILE A 1 201 ? 29.877 -2.160 -18.286 1.00 96.75 201 ILE A N 1
ATOM 1666 C CA . ILE A 1 201 ? 28.880 -1.085 -18.160 1.00 96.75 201 ILE A CA 1
ATOM 1667 C C . ILE A 1 201 ? 28.110 -0.920 -19.471 1.00 96.75 201 ILE A C 1
ATOM 1669 O O . ILE A 1 201 ? 26.877 -0.913 -19.468 1.00 96.75 201 ILE A O 1
ATOM 1673 N N . LYS A 1 202 ? 28.818 -0.859 -20.606 1.00 96.81 202 LYS A N 1
ATOM 1674 C CA . LYS A 1 202 ? 28.210 -0.778 -21.939 1.00 96.81 202 LYS A CA 1
ATOM 1675 C C . LYS A 1 202 ? 27.344 -1.999 -22.243 1.00 96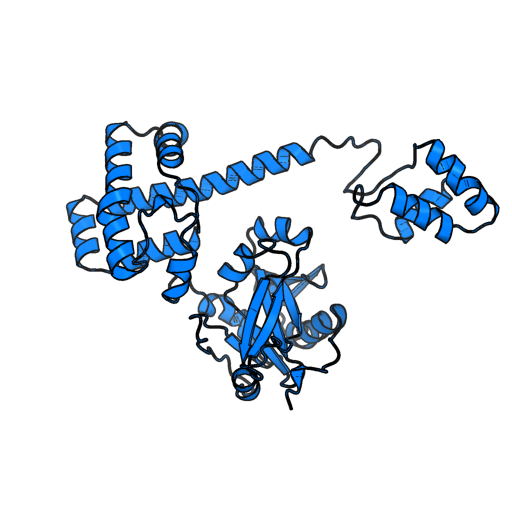.81 202 LYS A C 1
ATOM 1677 O O . LYS A 1 202 ? 26.227 -1.842 -22.730 1.00 96.81 202 LYS A O 1
ATOM 1682 N N . ASN A 1 203 ? 27.828 -3.202 -21.938 1.00 94.62 203 ASN A N 1
ATOM 1683 C CA . ASN A 1 203 ? 27.086 -4.440 -22.170 1.00 94.62 203 ASN A CA 1
ATOM 1684 C C . ASN A 1 203 ? 25.790 -4.493 -21.355 1.00 94.62 203 ASN A C 1
ATOM 1686 O O . ASN A 1 203 ? 24.730 -4.745 -21.925 1.00 94.62 203 ASN A O 1
ATOM 1690 N N . TYR A 1 204 ? 25.850 -4.210 -20.053 1.00 97.12 204 TYR A N 1
ATOM 1691 C CA . TYR A 1 204 ? 24.666 -4.203 -19.193 1.00 97.12 204 TYR A CA 1
ATOM 1692 C C . TYR A 1 204 ? 23.698 -3.093 -19.577 1.00 97.12 204 TYR A C 1
ATOM 1694 O O . TYR A 1 204 ? 22.497 -3.346 -19.681 1.00 97.12 204 TYR A O 1
ATOM 1702 N N . SER A 1 205 ? 24.211 -1.900 -19.881 1.00 96.31 205 SER A N 1
ATOM 1703 C CA . SER A 1 205 ? 23.348 -0.784 -20.260 1.00 96.31 205 SER A CA 1
ATOM 1704 C C . SER A 1 205 ? 22.608 -1.052 -21.569 1.00 96.31 205 SER A C 1
ATOM 1706 O O . SER A 1 205 ? 21.397 -0.867 -21.667 1.00 96.31 205 SER A O 1
ATOM 1708 N N . ASN A 1 206 ? 23.314 -1.591 -22.565 1.00 96.00 206 ASN A N 1
ATOM 1709 C CA . ASN A 1 206 ? 22.709 -1.960 -23.840 1.00 96.00 206 ASN A CA 1
ATOM 1710 C C . ASN A 1 206 ? 21.738 -3.134 -23.701 1.00 96.00 206 ASN A C 1
ATOM 1712 O O . ASN A 1 206 ? 20.691 -3.123 -24.345 1.00 96.00 206 ASN A O 1
ATOM 1716 N N . ALA A 1 207 ? 22.049 -4.134 -22.870 1.00 96.44 207 ALA A N 1
ATOM 1717 C CA . ALA A 1 207 ? 21.161 -5.267 -22.619 1.00 96.44 207 ALA A CA 1
ATOM 1718 C C . ALA A 1 207 ? 19.802 -4.810 -22.062 1.00 96.44 207 ALA A C 1
ATOM 1720 O O . ALA A 1 207 ? 18.758 -5.257 -22.544 1.00 96.44 207 ALA A O 1
ATOM 1721 N N . LEU A 1 208 ? 19.830 -3.881 -21.101 1.00 97.94 208 LEU A N 1
ATOM 1722 C CA . LEU A 1 208 ? 18.646 -3.278 -20.493 1.00 97.94 208 LEU A CA 1
ATOM 1723 C C . LEU A 1 208 ? 17.876 -2.403 -21.484 1.00 97.94 208 LEU A C 1
ATOM 1725 O O . LEU A 1 208 ? 16.683 -2.621 -21.701 1.00 97.94 208 LEU A O 1
ATOM 1729 N N . LYS A 1 209 ? 18.565 -1.459 -22.133 1.00 96.94 209 LYS A N 1
ATOM 1730 C CA . LYS A 1 209 ? 17.970 -0.493 -23.068 1.00 96.94 209 LYS A CA 1
ATOM 1731 C C . LYS A 1 209 ? 17.352 -1.135 -24.309 1.00 96.94 209 LYS A C 1
ATOM 1733 O O . LYS A 1 209 ? 16.375 -0.617 -24.834 1.00 96.94 209 LYS A O 1
ATOM 1738 N N . SER A 1 210 ? 17.927 -2.239 -24.790 1.00 95.69 210 SER A N 1
ATOM 1739 C CA . SER A 1 210 ? 17.466 -2.931 -25.998 1.00 95.69 210 SER A CA 1
ATOM 1740 C C . SER A 1 210 ? 16.552 -4.109 -25.659 1.00 95.69 210 SER A C 1
ATOM 1742 O O . SER A 1 210 ? 15.372 -3.916 -25.386 1.00 95.69 210 SER A O 1
ATOM 1744 N N . ARG A 1 211 ? 17.092 -5.330 -25.645 1.00 95.94 211 ARG A N 1
ATOM 1745 C CA . ARG A 1 211 ? 16.337 -6.587 -25.617 1.00 95.94 211 ARG A CA 1
ATOM 1746 C C . ARG A 1 211 ? 15.389 -6.691 -24.429 1.00 95.94 211 ARG A C 1
ATOM 1748 O O . ARG A 1 211 ? 14.262 -7.146 -24.605 1.00 95.94 211 ARG A O 1
ATOM 1755 N N . ILE A 1 212 ? 15.824 -6.275 -23.237 1.00 97.50 212 ILE A N 1
ATOM 1756 C CA . ILE A 1 212 ? 14.969 -6.304 -22.045 1.00 97.50 212 ILE A CA 1
ATOM 1757 C C . ILE A 1 212 ? 13.825 -5.300 -22.174 1.00 97.50 212 ILE A C 1
ATOM 1759 O O . ILE A 1 212 ? 12.670 -5.689 -22.024 1.00 97.50 212 ILE A O 1
ATOM 1763 N N . SER A 1 213 ? 14.116 -4.042 -22.512 1.00 97.06 213 SER A N 1
ATOM 1764 C CA . SER A 1 213 ? 13.079 -3.022 -22.713 1.00 97.06 213 SER A CA 1
ATOM 1765 C C . SER A 1 213 ? 12.104 -3.393 -23.833 1.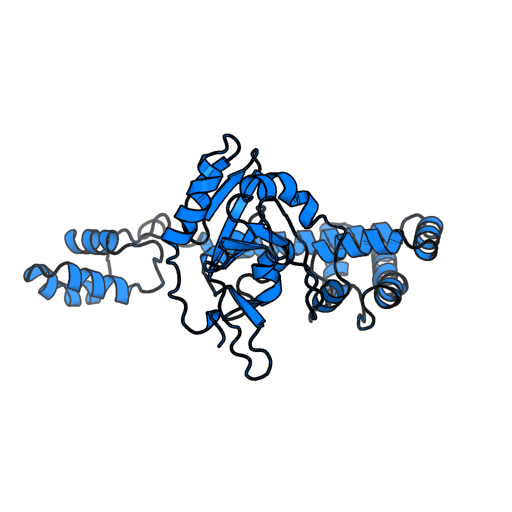00 97.06 213 SER A C 1
ATOM 1767 O O . SER A 1 213 ? 10.903 -3.187 -23.685 1.00 97.06 213 SER A O 1
ATOM 1769 N N . GLU A 1 214 ? 12.585 -3.999 -24.921 1.00 95.62 214 GLU A N 1
ATOM 1770 C CA . GLU A 1 214 ? 11.760 -4.544 -26.006 1.00 95.62 214 GLU A CA 1
ATOM 1771 C C . GLU A 1 214 ? 10.798 -5.623 -25.492 1.00 95.62 214 GLU A C 1
ATOM 1773 O O . GLU A 1 214 ? 9.604 -5.581 -25.784 1.00 95.62 214 GLU A O 1
ATOM 1778 N N . GLY A 1 215 ? 11.288 -6.552 -24.670 1.00 94.12 215 GLY A N 1
ATOM 1779 C CA . GLY A 1 215 ? 10.460 -7.620 -24.109 1.00 94.12 215 GLY A CA 1
ATOM 1780 C C . GLY A 1 215 ? 9.433 -7.102 -23.127 1.00 94.12 215 GLY A C 1
ATOM 1781 O O . GLY A 1 215 ? 8.268 -7.503 -23.175 1.00 94.12 215 GLY A O 1
ATOM 1782 N N . ILE A 1 216 ? 9.836 -6.152 -22.279 1.00 93.88 216 ILE A N 1
ATOM 1783 C CA . ILE A 1 216 ? 8.905 -5.505 -21.362 1.00 93.88 216 ILE A CA 1
ATOM 1784 C C . ILE A 1 216 ? 7.821 -4.781 -22.152 1.00 93.88 216 ILE A C 1
ATOM 1786 O O . ILE A 1 216 ? 6.638 -4.936 -21.846 1.00 93.88 216 ILE A O 1
ATOM 1790 N N . ARG A 1 217 ? 8.205 -4.070 -23.214 1.00 92.75 217 ARG A N 1
ATOM 1791 C CA . ARG A 1 217 ? 7.271 -3.365 -24.086 1.00 92.75 217 ARG A CA 1
ATOM 1792 C C . ARG A 1 217 ? 6.281 -4.306 -24.761 1.00 92.75 217 ARG A C 1
ATOM 1794 O O . ARG A 1 217 ? 5.074 -4.086 -24.702 1.00 92.75 217 ARG A O 1
ATOM 1801 N N . LYS A 1 218 ? 6.789 -5.385 -25.355 1.00 91.31 218 LYS A N 1
ATOM 1802 C CA . LYS A 1 218 ? 6.006 -6.386 -26.089 1.00 91.31 218 LYS A CA 1
ATOM 1803 C C . LYS A 1 218 ? 4.980 -7.089 -25.201 1.00 91.31 218 LYS A C 1
ATOM 1805 O O . LYS A 1 218 ? 3.844 -7.291 -25.628 1.00 91.31 218 LYS A O 1
ATOM 1810 N N . TYR A 1 219 ? 5.352 -7.465 -23.976 1.00 86.00 219 TYR A N 1
ATOM 1811 C CA . TYR A 1 219 ? 4.507 -8.330 -23.145 1.00 86.00 219 TYR A CA 1
ATOM 1812 C C . TYR A 1 219 ? 3.749 -7.621 -22.027 1.00 86.00 219 TYR A C 1
ATOM 1814 O O . TYR A 1 219 ? 2.632 -8.041 -21.702 1.00 86.00 219 TYR A O 1
ATOM 1822 N N . PHE A 1 220 ? 4.315 -6.563 -21.449 1.00 83.75 220 PHE A N 1
ATOM 1823 C CA . PHE A 1 220 ? 3.817 -5.985 -20.200 1.00 83.75 220 PHE A CA 1
ATOM 1824 C C . PHE A 1 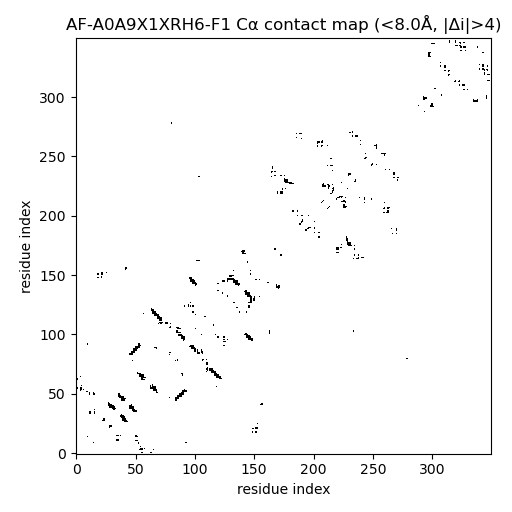220 ? 3.405 -4.517 -20.363 1.00 83.75 220 PHE A C 1
ATOM 1826 O O . PHE A 1 220 ? 2.269 -4.186 -20.027 1.00 83.75 220 PHE A O 1
ATOM 1833 N N . ILE A 1 221 ? 4.266 -3.664 -20.932 1.00 83.00 221 ILE A N 1
ATOM 1834 C CA . ILE A 1 221 ? 4.091 -2.201 -20.962 1.00 83.00 221 ILE A CA 1
ATOM 1835 C C . ILE A 1 221 ? 4.301 -1.636 -22.381 1.00 83.00 221 ILE A C 1
ATOM 1837 O O . ILE A 1 221 ? 5.378 -1.123 -22.677 1.00 83.00 221 ILE A O 1
ATOM 1841 N N . PRO A 1 222 ? 3.291 -1.656 -23.271 1.00 83.06 222 PRO A N 1
ATOM 1842 C CA . PRO A 1 222 ? 3.444 -1.225 -24.670 1.00 83.06 222 PRO A CA 1
ATOM 1843 C C . PRO A 1 222 ? 3.994 0.195 -24.874 1.00 83.06 222 PRO A C 1
ATOM 1845 O O . PRO A 1 222 ? 4.609 0.472 -25.900 1.00 83.06 222 PRO A O 1
ATOM 1848 N N . THR A 1 223 ? 3.791 1.084 -23.900 1.00 83.25 223 THR A N 1
ATOM 1849 C CA . THR A 1 223 ? 4.247 2.481 -23.918 1.00 83.25 223 THR A CA 1
ATOM 1850 C C . THR A 1 223 ? 5.663 2.681 -23.374 1.00 83.25 223 THR A C 1
ATOM 1852 O O . THR A 1 223 ? 6.155 3.804 -23.383 1.00 83.25 223 THR A O 1
ATOM 1855 N N . LEU A 1 224 ? 6.325 1.635 -22.871 1.00 89.25 224 LEU A N 1
ATOM 1856 C CA . LEU A 1 224 ? 7.644 1.761 -22.258 1.00 89.25 224 LEU A CA 1
ATOM 1857 C C . LEU A 1 224 ? 8.715 2.054 -23.308 1.00 89.25 224 LEU A C 1
ATOM 1859 O O . LEU A 1 224 ? 8.991 1.221 -24.171 1.00 89.25 224 LEU A O 1
ATOM 1863 N N . GLU A 1 225 ? 9.393 3.189 -23.178 1.00 90.44 225 GLU A N 1
ATOM 1864 C CA . GLU A 1 225 ? 10.558 3.506 -24.007 1.00 90.44 225 GLU A CA 1
ATOM 1865 C C . GLU A 1 225 ? 11.789 2.700 -23.583 1.00 90.44 225 GLU A C 1
ATOM 1867 O O . GLU A 1 225 ? 12.431 2.048 -24.407 1.00 90.44 225 GLU A O 1
ATOM 1872 N N . THR A 1 226 ? 12.098 2.704 -22.289 1.00 95.50 226 THR A N 1
ATOM 1873 C CA . THR A 1 226 ? 13.207 1.951 -21.703 1.00 95.50 226 THR A CA 1
ATOM 1874 C C . THR A 1 226 ? 12.914 1.612 -20.248 1.00 95.50 226 THR A C 1
ATOM 1876 O O . THR A 1 226 ? 12.246 2.374 -19.550 1.00 95.50 226 THR A O 1
ATOM 1879 N N . ILE A 1 227 ? 13.448 0.489 -19.769 1.00 96.31 227 ILE A N 1
ATOM 1880 C CA . ILE A 1 227 ? 13.370 0.065 -18.365 1.00 96.31 227 ILE A CA 1
ATOM 1881 C C . ILE A 1 227 ? 13.903 1.124 -17.389 1.00 96.31 227 ILE A C 1
ATOM 1883 O O . ILE A 1 227 ? 13.474 1.157 -16.242 1.00 96.31 227 ILE A O 1
ATOM 1887 N N . TYR A 1 228 ? 14.767 2.036 -17.847 1.00 96.88 228 TYR A N 1
ATOM 1888 C CA . TYR A 1 228 ? 15.315 3.116 -17.021 1.00 96.88 228 TYR A CA 1
ATOM 1889 C C . TYR A 1 228 ? 14.297 4.144 -16.529 1.00 96.88 228 TYR A C 1
ATOM 1891 O O . TYR A 1 228 ? 14.651 4.986 -15.713 1.00 96.88 228 TYR A O 1
ATOM 1899 N N . PHE A 1 229 ? 13.053 4.091 -17.005 1.00 89.56 229 PHE A N 1
ATOM 1900 C CA . PHE A 1 229 ? 11.951 4.870 -16.442 1.00 89.56 229 PHE A CA 1
ATOM 1901 C C . PHE A 1 229 ? 11.246 4.168 -15.276 1.00 89.56 229 PHE A C 1
ATOM 1903 O O . PHE A 1 229 ? 10.369 4.752 -14.651 1.00 89.56 229 PHE A O 1
ATOM 1910 N N . ILE A 1 230 ? 11.586 2.914 -14.984 1.00 85.31 230 ILE A N 1
ATOM 1911 C CA . ILE A 1 230 ? 10.959 2.134 -13.920 1.00 85.31 230 ILE A CA 1
ATOM 1912 C C . ILE A 1 230 ? 11.880 2.162 -12.702 1.00 85.31 230 ILE A C 1
ATOM 1914 O O . ILE A 1 230 ? 13.000 1.654 -12.753 1.00 85.31 230 ILE A O 1
ATOM 1918 N N . GLU A 1 231 ? 11.391 2.744 -11.611 1.00 83.31 231 GLU A N 1
ATOM 1919 C CA . GLU A 1 231 ? 12.060 2.781 -10.299 1.00 83.31 231 GLU A CA 1
ATOM 1920 C C . GLU A 1 231 ? 11.344 1.926 -9.249 1.00 83.31 231 GLU A C 1
ATOM 1922 O O . GLU A 1 231 ? 11.889 1.647 -8.187 1.00 83.31 231 GLU A O 1
ATOM 1927 N N . ASN A 1 232 ? 10.119 1.482 -9.537 1.00 77.44 232 ASN A N 1
ATOM 1928 C CA . ASN A 1 232 ? 9.368 0.646 -8.616 1.00 77.44 232 ASN A CA 1
ATOM 1929 C C . ASN A 1 232 ? 10.057 -0.717 -8.472 1.00 77.44 232 ASN A C 1
ATOM 1931 O O . ASN A 1 232 ? 10.065 -1.532 -9.399 1.00 77.44 232 ASN A O 1
ATOM 1935 N N . LEU A 1 233 ? 10.615 -0.959 -7.289 1.00 75.31 233 LEU A N 1
ATOM 1936 C CA . LEU A 1 233 ? 11.434 -2.128 -7.015 1.00 75.31 233 LEU A CA 1
ATOM 1937 C C . LEU A 1 233 ? 10.670 -3.447 -7.171 1.00 75.31 233 LEU A C 1
ATOM 1939 O O . LEU A 1 233 ? 11.189 -4.395 -7.756 1.00 75.31 233 LEU A O 1
ATOM 1943 N N . LEU A 1 234 ? 9.432 -3.491 -6.687 1.00 65.94 234 LEU A N 1
ATOM 1944 C CA . LEU A 1 234 ? 8.598 -4.689 -6.739 1.00 65.94 234 LEU A CA 1
ATOM 1945 C C . LEU A 1 234 ? 8.197 -5.014 -8.177 1.00 65.94 234 LEU A C 1
ATOM 1947 O O . LEU A 1 234 ? 8.232 -6.169 -8.594 1.00 65.94 234 LEU A O 1
ATOM 1951 N N . ILE A 1 235 ? 7.890 -3.983 -8.963 1.00 76.50 235 ILE A N 1
ATOM 1952 C CA . ILE A 1 235 ? 7.608 -4.125 -10.389 1.00 76.50 235 ILE A CA 1
ATOM 1953 C C . ILE A 1 235 ? 8.850 -4.596 -11.146 1.00 76.50 235 ILE A C 1
ATOM 1955 O O . ILE A 1 235 ? 8.729 -5.440 -12.031 1.00 76.50 235 ILE A O 1
ATOM 1959 N N . LEU A 1 236 ? 10.042 -4.097 -10.816 1.00 85.19 236 LEU A N 1
ATOM 1960 C CA . LEU A 1 236 ? 11.285 -4.564 -11.432 1.00 85.19 236 LEU A CA 1
ATOM 1961 C C . LEU A 1 236 ? 11.561 -6.038 -11.117 1.00 85.19 236 LEU A C 1
ATOM 1963 O O . LEU A 1 236 ? 11.890 -6.802 -12.027 1.00 85.19 236 LEU A O 1
ATOM 1967 N N . GLU A 1 237 ? 11.400 -6.448 -9.858 1.00 82.06 237 GLU A N 1
ATOM 1968 C CA . GLU A 1 237 ? 11.549 -7.845 -9.437 1.00 82.06 237 GLU A CA 1
ATOM 1969 C C . GLU A 1 237 ? 10.535 -8.752 -10.151 1.00 82.06 237 GLU A C 1
ATOM 1971 O O . GLU A 1 237 ? 10.904 -9.807 -10.676 1.00 82.06 237 GLU A O 1
ATOM 1976 N N . GLU A 1 238 ? 9.288 -8.300 -10.292 1.00 78.38 238 GLU A N 1
ATOM 1977 C CA . GLU A 1 238 ? 8.262 -9.038 -11.024 1.00 78.38 238 GLU A CA 1
ATOM 1978 C C . GLU A 1 238 ? 8.552 -9.130 -12.524 1.00 78.38 238 GLU A C 1
ATOM 1980 O O . GLU A 1 238 ? 8.486 -10.211 -13.115 1.00 78.38 238 GLU A O 1
ATOM 1985 N N . LEU A 1 239 ? 8.876 -8.006 -13.166 1.00 87.81 239 LEU A N 1
ATOM 1986 C CA . LEU A 1 239 ? 9.185 -7.965 -14.594 1.00 87.81 239 LEU A CA 1
ATOM 1987 C C . LEU A 1 239 ? 10.345 -8.901 -14.917 1.00 87.81 239 LEU A C 1
ATOM 1989 O O . LEU A 1 239 ? 10.290 -9.595 -15.932 1.00 87.81 239 LEU A O 1
ATOM 1993 N N . LYS A 1 240 ? 11.350 -8.982 -14.039 1.00 92.75 240 LYS A N 1
ATOM 1994 C CA . LYS A 1 240 ? 12.441 -9.949 -14.161 1.00 92.75 240 LYS A CA 1
ATOM 1995 C C . LYS A 1 240 ? 11.911 -11.387 -14.158 1.00 92.75 240 LYS A C 1
ATOM 1997 O O . LYS A 1 240 ? 12.252 -12.164 -15.048 1.00 92.75 240 LYS A O 1
ATOM 2002 N N . ILE A 1 241 ? 11.069 -11.757 -13.196 1.00 85.38 241 ILE A N 1
ATOM 2003 C CA . ILE A 1 241 ? 10.502 -13.112 -13.126 1.00 85.38 241 ILE A CA 1
ATOM 2004 C C . ILE A 1 241 ? 9.692 -13.416 -14.393 1.00 85.38 241 ILE A C 1
ATOM 2006 O O . ILE A 1 241 ? 9.880 -14.454 -15.030 1.00 85.38 241 ILE A O 1
ATOM 2010 N N . GLN A 1 242 ? 8.799 -12.511 -14.786 1.00 85.56 242 GLN A N 1
ATOM 2011 C CA . GLN A 1 242 ? 7.859 -12.742 -15.880 1.00 85.56 242 GLN A CA 1
ATOM 2012 C C . GLN A 1 242 ? 8.524 -12.721 -17.256 1.00 85.56 242 GLN A C 1
ATOM 2014 O O . GLN A 1 242 ? 8.120 -13.489 -18.133 1.00 85.56 242 GLN A O 1
ATOM 2019 N N . ILE A 1 243 ? 9.548 -11.888 -17.465 1.00 92.69 243 ILE A N 1
ATOM 2020 C CA . ILE A 1 243 ? 10.261 -11.848 -18.742 1.00 92.69 243 ILE A CA 1
ATOM 2021 C C . ILE A 1 243 ? 11.042 -13.142 -18.960 1.00 92.69 243 ILE A C 1
ATOM 2023 O O . ILE A 1 243 ? 10.919 -13.747 -20.019 1.00 92.69 243 ILE A O 1
ATOM 2027 N N . PHE A 1 244 ? 11.746 -13.647 -17.942 1.00 92.06 244 PHE A N 1
ATOM 2028 C CA . PHE A 1 244 ? 12.530 -14.881 -18.065 1.00 92.06 244 PHE A CA 1
ATOM 2029 C C . PHE A 1 244 ? 11.689 -16.166 -17.981 1.00 92.06 244 PHE A C 1
ATOM 2031 O O . PHE A 1 244 ? 12.209 -17.246 -18.254 1.00 92.06 244 PHE A O 1
ATOM 2038 N N . LYS A 1 245 ? 10.380 -16.065 -17.700 1.00 91.25 245 LYS A N 1
ATOM 2039 C CA . LYS A 1 245 ? 9.402 -17.139 -17.959 1.00 91.25 245 LYS A CA 1
ATOM 2040 C C . LYS A 1 245 ? 9.052 -17.285 -19.446 1.00 91.25 245 LYS A C 1
ATOM 2042 O O . LYS A 1 245 ? 8.501 -18.311 -19.832 1.00 91.25 245 LYS A O 1
ATOM 2047 N N . LYS A 1 246 ? 9.315 -16.280 -20.292 1.00 91.06 246 LYS A N 1
ATOM 2048 C CA . LYS A 1 246 ? 9.095 -16.388 -21.744 1.00 91.06 246 LYS A CA 1
ATOM 2049 C C . LYS A 1 246 ? 10.232 -17.191 -22.366 1.00 91.06 246 LYS A C 1
ATOM 2051 O O . LYS A 1 246 ? 11.391 -16.812 -22.217 1.00 91.06 246 LYS A O 1
ATOM 2056 N N . GLU A 1 247 ? 9.903 -18.249 -23.106 1.00 92.44 247 GLU A N 1
ATOM 2057 C CA . GLU A 1 247 ? 10.903 -19.151 -23.703 1.00 92.44 247 GLU A CA 1
ATOM 2058 C C . GLU A 1 247 ? 11.944 -18.412 -24.560 1.00 92.44 247 GLU A C 1
ATOM 2060 O O . GLU A 1 247 ? 13.138 -18.677 -24.436 1.00 92.44 247 GLU A O 1
ATOM 2065 N N . GLU A 1 248 ? 11.536 -17.404 -25.341 1.00 95.12 248 GLU A N 1
ATOM 2066 C CA . GLU A 1 248 ? 12.478 -16.611 -26.149 1.00 95.12 248 GLU A CA 1
ATOM 2067 C C . GLU A 1 248 ? 13.503 -15.845 -25.288 1.00 95.12 248 GLU A C 1
ATOM 2069 O O . GLU A 1 248 ? 14.680 -15.767 -25.637 1.00 95.12 248 GLU A O 1
ATOM 2074 N N . TYR A 1 249 ? 13.090 -15.339 -24.123 1.00 94.38 249 TYR A N 1
ATOM 2075 C CA . TYR A 1 249 ? 13.955 -14.597 -23.201 1.00 94.38 249 TYR A CA 1
ATOM 2076 C C . TYR A 1 249 ? 14.782 -15.519 -22.310 1.00 94.38 249 TYR A C 1
ATOM 2078 O O . TYR A 1 249 ? 15.915 -15.183 -21.965 1.00 94.38 249 TYR A O 1
ATOM 2086 N N . LYS A 1 250 ? 14.256 -16.700 -21.981 1.00 92.81 250 LYS A N 1
ATOM 2087 C CA . LYS A 1 250 ? 15.006 -17.772 -21.326 1.00 92.81 250 LYS A CA 1
ATOM 2088 C C . LYS A 1 250 ? 16.169 -18.226 -22.212 1.00 92.81 250 LYS A C 1
ATOM 2090 O O . LYS A 1 250 ? 17.315 -18.203 -21.766 1.00 92.81 250 LYS A O 1
ATOM 2095 N N . ALA A 1 251 ? 15.899 -18.522 -23.486 1.00 94.69 251 ALA A N 1
ATOM 2096 C CA . ALA A 1 251 ? 16.915 -18.897 -24.470 1.00 94.69 251 ALA A CA 1
ATOM 2097 C C . ALA A 1 251 ? 17.921 -17.765 -24.740 1.00 94.69 251 ALA A C 1
ATOM 2099 O O . ALA A 1 251 ? 19.133 -18.005 -24.798 1.00 94.69 251 ALA A O 1
ATOM 2100 N N . LEU A 1 252 ? 17.440 -16.518 -24.844 1.00 93.81 252 LEU A N 1
ATOM 2101 C CA . LEU A 1 252 ? 18.291 -15.333 -24.972 1.00 93.81 252 LEU A CA 1
ATOM 2102 C C . LEU A 1 252 ? 19.256 -15.207 -23.787 1.00 93.81 252 LEU A C 1
ATOM 2104 O O . LEU A 1 252 ? 20.442 -14.945 -23.987 1.00 93.81 252 LEU A O 1
ATOM 2108 N N . ASN A 1 253 ? 18.768 -15.415 -22.561 1.00 95.12 253 ASN A N 1
ATOM 2109 C CA . ASN A 1 253 ? 19.593 -15.316 -21.364 1.00 95.12 253 ASN A CA 1
ATOM 2110 C C . ASN A 1 253 ? 20.664 -16.406 -21.316 1.00 95.12 253 ASN A C 1
ATOM 2112 O O . ASN A 1 253 ? 21.824 -16.103 -21.042 1.00 95.12 253 ASN A O 1
ATOM 2116 N N . SER A 1 254 ? 20.300 -17.648 -21.645 1.00 92.81 254 SER A N 1
ATOM 2117 C CA . SER A 1 254 ? 21.252 -18.758 -21.741 1.00 92.81 254 SER A CA 1
ATOM 2118 C C . SER A 1 254 ? 22.332 -18.486 -22.792 1.00 92.81 254 SER A C 1
ATOM 2120 O O . SER A 1 254 ? 23.520 -18.609 -22.498 1.00 92.81 254 SER A O 1
ATOM 2122 N N . THR A 1 255 ? 21.940 -18.029 -23.986 1.00 93.81 255 THR A N 1
ATOM 2123 C CA . THR A 1 255 ? 22.875 -17.680 -25.073 1.00 93.81 255 THR A CA 1
ATOM 2124 C C . THR A 1 255 ? 23.797 -16.528 -24.670 1.00 93.81 255 THR A C 1
ATOM 2126 O O . THR A 1 255 ? 25.003 -16.565 -24.902 1.00 93.81 255 THR A O 1
ATOM 2129 N N . GLY A 1 256 ? 23.242 -15.522 -23.995 1.00 90.50 256 GLY A N 1
ATOM 2130 C CA . GLY A 1 256 ? 23.977 -14.392 -23.436 1.00 90.50 256 GLY A CA 1
ATOM 2131 C C . GLY A 1 256 ? 24.771 -14.715 -22.169 1.00 90.50 256 GLY A C 1
ATOM 2132 O O . GLY A 1 256 ? 25.215 -13.779 -21.509 1.00 90.50 256 GLY A O 1
ATOM 2133 N N . LYS A 1 257 ? 24.929 -15.992 -21.786 1.00 93.94 257 LYS A N 1
ATOM 2134 C CA . LYS A 1 257 ? 25.638 -16.428 -20.568 1.00 93.94 257 LYS A CA 1
ATOM 2135 C C . LYS A 1 257 ? 25.163 -15.691 -19.306 1.00 93.94 257 LYS A C 1
ATOM 2137 O O . LYS A 1 257 ? 25.967 -15.221 -18.507 1.00 93.94 257 LYS A O 1
ATOM 2142 N N . ASN A 1 258 ? 23.847 -15.564 -19.151 1.00 93.00 258 ASN A N 1
ATOM 2143 C CA . ASN A 1 258 ? 23.163 -14.873 -18.052 1.00 93.00 258 ASN A CA 1
ATOM 2144 C C . ASN A 1 258 ? 23.422 -13.357 -17.958 1.00 93.00 258 ASN A C 1
ATOM 2146 O O . ASN A 1 258 ? 23.069 -12.728 -16.959 1.00 93.00 258 ASN A O 1
ATOM 2150 N N . MET A 1 259 ? 24.004 -12.740 -18.993 1.00 95.19 259 MET A N 1
ATOM 2151 C CA . MET A 1 259 ? 24.273 -11.300 -19.020 1.00 95.19 259 MET A CA 1
ATOM 2152 C C . MET A 1 259 ? 22.997 -10.471 -18.838 1.00 95.19 259 MET A C 1
ATOM 2154 O O . MET A 1 259 ? 23.032 -9.453 -18.155 1.00 95.19 259 MET A O 1
ATOM 2158 N N . TYR A 1 260 ? 21.870 -10.893 -19.418 1.00 95.88 260 TYR A N 1
ATOM 2159 C CA . TYR A 1 260 ? 20.621 -10.131 -19.359 1.00 95.88 260 TYR A CA 1
ATOM 2160 C C . TYR A 1 260 ? 20.005 -10.155 -17.960 1.00 95.88 260 TYR A C 1
ATOM 2162 O O . TYR A 1 260 ? 19.635 -9.103 -17.444 1.00 95.88 260 TYR A O 1
ATOM 2170 N N . SER A 1 261 ? 19.940 -11.325 -17.317 1.00 92.94 261 SER A N 1
ATOM 2171 C CA . SER A 1 261 ? 19.477 -11.416 -15.929 1.00 92.94 261 SER A CA 1
ATOM 2172 C C . SER A 1 261 ? 20.423 -10.692 -14.974 1.00 92.94 261 SER A C 1
ATOM 2174 O O . SER A 1 261 ? 19.952 -9.991 -14.086 1.00 92.94 261 SER A O 1
ATOM 2176 N N . CYS A 1 262 ? 21.740 -10.782 -15.199 1.00 94.44 262 CYS A N 1
ATOM 2177 C CA . CYS A 1 262 ? 22.732 -10.072 -14.393 1.00 94.44 262 CYS A CA 1
ATOM 2178 C C . CYS A 1 262 ? 22.620 -8.547 -14.551 1.00 94.44 262 CYS A C 1
ATOM 2180 O O . CYS A 1 262 ? 22.696 -7.816 -13.565 1.00 94.44 262 CYS A O 1
ATOM 2182 N N . ALA A 1 263 ? 22.393 -8.049 -15.768 1.00 96.19 263 ALA A N 1
ATOM 2183 C CA . ALA A 1 263 ? 22.150 -6.629 -16.004 1.00 96.19 263 ALA A CA 1
ATOM 2184 C C . ALA A 1 263 ? 20.887 -6.150 -15.265 1.00 96.19 263 ALA A C 1
ATOM 2186 O O . ALA A 1 263 ? 20.922 -5.112 -14.607 1.00 96.19 263 ALA A O 1
ATOM 2187 N N . PHE A 1 264 ? 19.808 -6.941 -15.303 1.00 96.50 264 PHE A N 1
ATOM 2188 C CA . PHE A 1 264 ? 18.568 -6.668 -14.566 1.00 96.50 264 PHE A CA 1
ATOM 2189 C C . PHE A 1 264 ? 18.804 -6.626 -13.048 1.00 96.50 264 PHE A C 1
ATOM 2191 O O . PHE A 1 264 ? 18.371 -5.688 -12.384 1.00 96.50 264 PHE A O 1
ATOM 2198 N N . ASP A 1 265 ? 19.559 -7.586 -12.505 1.00 94.06 265 ASP A N 1
ATOM 2199 C CA . ASP A 1 265 ? 19.927 -7.621 -11.084 1.00 94.06 265 ASP A CA 1
ATOM 2200 C C . ASP A 1 265 ? 20.747 -6.411 -10.652 1.00 94.06 265 ASP A C 1
ATOM 2202 O O . ASP A 1 265 ? 20.524 -5.850 -9.581 1.00 94.06 265 ASP A O 1
ATOM 2206 N N . ASN A 1 266 ? 21.690 -5.972 -11.484 1.00 96.12 266 ASN A N 1
ATOM 2207 C CA . ASN A 1 266 ? 22.439 -4.756 -11.197 1.00 96.12 266 ASN A CA 1
ATOM 2208 C C . ASN A 1 266 ? 21.530 -3.524 -11.177 1.00 96.12 266 ASN A C 1
ATOM 2210 O O . ASN A 1 266 ? 21.725 -2.660 -10.328 1.00 96.12 266 ASN A O 1
ATOM 2214 N N . TYR A 1 267 ? 20.532 -3.450 -12.059 1.00 97.31 267 TYR A N 1
ATOM 2215 C CA . TYR A 1 267 ? 19.586 -2.336 -12.066 1.00 97.31 267 TYR A CA 1
ATOM 2216 C C . TYR A 1 267 ? 18.676 -2.334 -10.828 1.00 97.31 267 TYR A C 1
ATOM 2218 O O . TYR A 1 267 ? 18.512 -1.300 -10.189 1.00 97.31 267 TYR A O 1
ATOM 2226 N N . ILE A 1 268 ? 18.177 -3.501 -10.410 1.00 89.56 268 ILE A N 1
ATOM 2227 C CA . ILE A 1 268 ? 17.432 -3.665 -9.148 1.00 89.56 268 ILE A CA 1
ATOM 2228 C C . ILE A 1 268 ? 18.284 -3.222 -7.947 1.00 89.56 268 ILE A C 1
ATOM 2230 O O . ILE A 1 268 ? 17.802 -2.499 -7.077 1.00 89.56 268 ILE A O 1
ATOM 2234 N N . ASN A 1 269 ? 19.558 -3.619 -7.903 1.00 88.94 269 ASN A N 1
ATOM 2235 C CA . ASN A 1 269 ? 20.471 -3.237 -6.821 1.00 88.94 269 ASN A CA 1
ATOM 2236 C C . ASN A 1 269 ? 20.800 -1.741 -6.818 1.00 88.94 269 ASN A C 1
ATOM 2238 O O . ASN A 1 269 ? 20.896 -1.148 -5.748 1.00 88.94 269 ASN A O 1
ATOM 2242 N N . PHE A 1 270 ? 20.944 -1.132 -7.995 1.00 94.06 270 PHE A N 1
ATOM 2243 C CA . PHE A 1 270 ? 21.092 0.313 -8.135 1.00 94.06 270 PHE A CA 1
ATOM 2244 C C . PHE A 1 270 ? 19.890 1.051 -7.537 1.00 94.06 270 PHE A C 1
ATOM 2246 O O . PHE A 1 270 ? 20.071 1.919 -6.691 1.00 94.06 270 PHE A O 1
ATOM 2253 N N . ILE A 1 271 ? 18.669 0.657 -7.908 1.00 87.44 271 ILE A N 1
ATOM 2254 C CA . ILE A 1 271 ? 17.442 1.264 -7.380 1.00 87.44 271 ILE A CA 1
ATOM 2255 C C . ILE A 1 271 ? 17.342 1.074 -5.859 1.00 87.44 271 ILE A C 1
ATOM 2257 O O . ILE A 1 271 ? 17.067 2.032 -5.143 1.00 87.44 271 ILE A O 1
ATOM 2261 N N . LYS A 1 272 ? 17.645 -0.125 -5.338 1.00 81.31 272 LYS A N 1
ATOM 2262 C CA . LYS A 1 272 ? 17.731 -0.378 -3.884 1.00 81.31 272 LYS A CA 1
ATOM 2263 C C . LYS A 1 272 ? 18.706 0.576 -3.195 1.00 81.31 272 LYS A C 1
ATOM 2265 O O . LYS A 1 272 ? 18.389 1.120 -2.145 1.00 81.31 272 LYS A O 1
ATOM 2270 N N . ASN A 1 273 ? 19.887 0.766 -3.775 1.00 81.88 273 ASN A N 1
ATOM 2271 C CA . ASN A 1 273 ? 20.927 1.614 -3.210 1.00 81.88 273 ASN A CA 1
ATOM 2272 C C . ASN A 1 273 ? 20.574 3.108 -3.276 1.00 81.88 273 ASN A C 1
ATOM 2274 O O . ASN A 1 273 ? 20.861 3.825 -2.323 1.00 81.88 273 ASN A O 1
ATOM 2278 N N . LEU A 1 274 ? 19.885 3.552 -4.331 1.00 79.88 274 LEU A N 1
ATOM 2279 C CA . LEU A 1 274 ? 19.375 4.918 -4.440 1.00 79.88 274 LEU A CA 1
ATOM 2280 C C . LEU A 1 274 ? 18.456 5.267 -3.257 1.00 79.88 274 LEU A C 1
ATOM 2282 O O . LEU A 1 274 ? 18.637 6.307 -2.632 1.00 79.88 274 LEU A O 1
ATOM 2286 N N . TYR A 1 275 ? 17.550 4.357 -2.880 1.00 66.62 275 TYR A N 1
ATOM 2287 C CA . TYR A 1 275 ? 16.684 4.544 -1.710 1.00 66.62 275 TYR A CA 1
ATOM 2288 C C . TYR A 1 275 ? 17.451 4.610 -0.382 1.00 66.62 275 TYR A C 1
ATOM 2290 O O . TYR A 1 275 ? 17.024 5.317 0.525 1.00 66.62 275 TYR A O 1
ATOM 2298 N N . VAL A 1 276 ? 18.565 3.885 -0.242 1.00 58.09 276 VAL A N 1
ATOM 2299 C CA . VAL A 1 276 ? 19.387 3.927 0.982 1.00 58.09 276 VAL A CA 1
ATOM 2300 C C . VAL A 1 276 ? 20.069 5.287 1.124 1.00 58.09 276 VAL A C 1
ATOM 2302 O O . VAL A 1 276 ? 19.967 5.902 2.182 1.00 58.09 276 VAL A O 1
ATOM 2305 N N . TYR A 1 277 ? 20.681 5.794 0.050 1.00 56.81 277 TYR A N 1
ATOM 2306 C CA . TYR A 1 277 ? 21.331 7.106 0.064 1.00 56.81 277 TYR A CA 1
ATOM 2307 C C . TYR A 1 277 ? 20.344 8.247 0.334 1.00 56.81 277 TYR A C 1
ATOM 2309 O O . TYR A 1 277 ? 20.631 9.115 1.154 1.00 56.81 277 TYR A O 1
ATOM 2317 N N . GLU A 1 278 ? 19.150 8.210 -0.266 1.00 53.41 278 GLU A N 1
ATOM 2318 C CA . GLU A 1 278 ? 18.107 9.204 0.020 1.00 53.41 278 GLU A CA 1
ATOM 2319 C C . GLU A 1 278 ? 17.660 9.171 1.492 1.00 53.41 278 GLU A C 1
ATOM 2321 O O . GLU A 1 278 ? 17.312 10.204 2.060 1.00 53.41 278 GLU A O 1
ATOM 2326 N N . VAL A 1 279 ? 17.671 8.009 2.150 1.00 41.47 279 VAL A N 1
ATOM 2327 C CA . VAL A 1 279 ? 17.321 7.898 3.576 1.00 41.47 279 VAL A CA 1
ATOM 2328 C C . VAL A 1 279 ? 18.439 8.430 4.480 1.00 41.47 279 VAL A C 1
ATOM 2330 O O . VAL A 1 279 ? 18.141 9.123 5.452 1.00 41.47 279 VAL A O 1
ATOM 2333 N N . GLU A 1 280 ? 19.705 8.157 4.166 1.00 40.44 280 GLU A N 1
ATOM 2334 C CA . GLU A 1 280 ? 20.863 8.623 4.947 1.00 40.44 280 GLU A CA 1
ATOM 2335 C C . GLU A 1 280 ? 21.066 10.144 4.848 1.00 40.44 280 GLU A C 1
ATOM 2337 O O . GLU A 1 280 ? 21.301 10.814 5.857 1.00 40.44 280 GLU A O 1
ATOM 2342 N N . GLU A 1 281 ? 20.891 10.718 3.657 1.00 35.97 281 GLU A N 1
ATOM 2343 C CA . GLU A 1 281 ? 20.997 12.165 3.433 1.00 35.97 281 GLU A CA 1
ATOM 2344 C C . GLU A 1 281 ? 19.892 12.927 4.189 1.00 35.97 281 GLU A C 1
ATOM 2346 O O . GLU A 1 281 ? 20.152 13.925 4.863 1.00 35.97 281 GLU A O 1
ATOM 2351 N N . ASN A 1 282 ? 18.670 12.381 4.202 1.00 34.72 282 ASN A N 1
ATOM 2352 C CA . ASN A 1 282 ? 17.559 12.929 4.981 1.00 34.72 282 ASN A CA 1
ATOM 2353 C C . ASN A 1 282 ? 17.719 12.732 6.499 1.00 34.72 282 ASN A C 1
ATOM 2355 O O . ASN A 1 282 ? 17.226 13.559 7.262 1.00 34.72 282 ASN A O 1
ATOM 2359 N N . ALA A 1 283 ? 18.393 11.673 6.959 1.00 33.31 283 ALA A N 1
ATOM 2360 C CA . ALA A 1 283 ? 18.661 11.446 8.382 1.00 33.31 283 ALA A CA 1
ATOM 2361 C C . ALA A 1 283 ? 19.729 12.404 8.937 1.00 33.31 283 ALA A C 1
ATOM 2363 O O . ALA A 1 283 ? 19.632 12.849 10.079 1.00 33.31 283 ALA A O 1
ATOM 2364 N N . THR A 1 284 ? 20.718 12.764 8.117 1.00 37.44 284 THR A N 1
ATOM 2365 C CA . THR A 1 284 ? 21.813 13.663 8.513 1.00 37.44 284 THR A CA 1
ATOM 2366 C C . THR A 1 284 ? 21.314 15.095 8.743 1.00 37.44 284 THR A C 1
ATOM 2368 O O . THR A 1 284 ? 21.743 15.749 9.686 1.00 37.44 284 THR A O 1
ATOM 2371 N N . ILE A 1 285 ? 20.313 15.543 7.976 1.00 36.97 285 ILE A N 1
ATOM 2372 C CA . ILE A 1 285 ? 19.661 16.859 8.133 1.00 36.97 285 ILE A CA 1
ATOM 2373 C C . ILE A 1 285 ? 18.892 16.986 9.471 1.00 36.97 285 ILE A C 1
ATOM 2375 O O . ILE A 1 285 ? 18.667 18.092 9.956 1.00 36.97 285 ILE A O 1
ATOM 2379 N N . VAL A 1 286 ? 18.486 15.872 10.092 1.00 35.75 286 VAL A N 1
ATOM 2380 C CA . VAL A 1 286 ? 17.679 15.862 11.332 1.00 35.75 286 VAL A CA 1
ATOM 2381 C C . VAL A 1 286 ? 18.556 15.947 12.594 1.00 35.75 286 VAL A C 1
ATOM 2383 O O . VAL A 1 286 ? 18.090 16.425 13.626 1.00 35.75 286 VAL A O 1
ATOM 2386 N N . ASN A 1 287 ? 19.830 15.551 12.528 1.00 35.84 287 ASN A N 1
ATOM 2387 C CA . ASN A 1 287 ? 20.706 15.468 13.705 1.00 35.84 287 ASN A CA 1
ATOM 2388 C C . ASN A 1 287 ? 21.332 16.806 14.156 1.00 35.84 287 ASN A C 1
ATOM 2390 O O . ASN A 1 287 ? 21.979 16.832 15.197 1.00 35.84 287 ASN A O 1
ATOM 2394 N N . ASP A 1 288 ? 21.100 17.914 13.445 1.00 37.12 288 ASP A N 1
ATOM 2395 C CA . ASP A 1 288 ? 21.648 19.247 13.772 1.00 37.12 288 ASP A CA 1
ATOM 2396 C C . ASP A 1 288 ? 20.716 20.131 14.643 1.00 37.12 288 ASP A C 1
ATOM 2398 O O . ASP A 1 288 ? 20.885 21.349 14.725 1.00 37.12 288 ASP A O 1
ATOM 2402 N N . ILE A 1 289 ? 19.718 19.556 15.333 1.00 42.94 289 ILE A N 1
ATOM 2403 C CA . ILE A 1 289 ? 18.834 20.312 16.245 1.00 42.94 289 ILE A CA 1
ATOM 2404 C C . ILE A 1 289 ? 19.355 20.222 17.694 1.00 42.94 289 ILE A C 1
ATOM 2406 O O . ILE A 1 289 ? 19.300 19.173 18.327 1.00 42.94 289 ILE A O 1
ATOM 2410 N N . ASN A 1 290 ? 19.841 21.357 18.204 1.00 47.09 290 ASN A N 1
ATOM 2411 C CA . ASN A 1 290 ? 20.515 21.586 19.493 1.00 47.09 290 ASN A CA 1
ATOM 2412 C C . ASN A 1 290 ? 19.740 21.050 20.737 1.00 47.09 290 ASN A C 1
ATOM 2414 O O . ASN A 1 290 ? 18.624 21.500 21.015 1.00 47.09 290 ASN A O 1
ATOM 2418 N N . GLU A 1 291 ? 20.341 20.135 21.517 1.00 52.91 291 GLU A N 1
ATOM 2419 C CA . GLU A 1 291 ? 19.716 19.416 22.659 1.00 52.91 291 GLU A CA 1
ATOM 2420 C C . GLU A 1 291 ? 19.373 20.292 23.886 1.00 52.91 291 GLU A C 1
ATOM 2422 O O . GLU A 1 291 ? 18.638 19.857 24.772 1.00 52.91 291 GLU A O 1
ATOM 2427 N N . GLU A 1 292 ? 19.864 21.533 23.955 1.00 50.78 292 GLU A N 1
ATOM 2428 C CA . GLU A 1 292 ? 19.634 22.439 25.095 1.00 50.78 292 GLU A CA 1
ATOM 2429 C C . GLU A 1 292 ? 18.175 22.942 25.184 1.00 50.78 292 GLU A C 1
ATOM 2431 O O . GLU A 1 292 ? 17.689 23.275 26.266 1.00 50.78 292 GLU A O 1
ATOM 2436 N N . TYR A 1 293 ? 17.439 22.945 24.065 1.00 52.72 293 TYR A N 1
ATOM 2437 C CA . TYR A 1 293 ? 16.079 23.506 23.983 1.00 52.72 293 TYR A CA 1
ATOM 2438 C C . TYR A 1 293 ? 15.020 22.483 23.560 1.00 52.72 293 TYR A C 1
ATOM 2440 O O . TYR A 1 293 ? 13.825 22.711 23.761 1.00 52.72 293 TYR A O 1
ATOM 2448 N N . CYS A 1 294 ? 15.439 21.347 22.997 1.00 50.78 294 CYS A N 1
ATOM 2449 C CA . CYS A 1 294 ? 14.548 20.332 22.452 1.00 50.78 294 CYS A CA 1
ATOM 2450 C C . CYS A 1 294 ? 15.088 18.929 22.720 1.00 50.78 294 CYS A C 1
ATOM 2452 O O . CYS A 1 294 ? 16.242 18.632 22.422 1.00 50.78 294 CYS A O 1
ATOM 2454 N N . ARG A 1 295 ? 14.231 18.033 23.216 1.00 56.16 295 ARG A N 1
ATOM 2455 C CA . ARG A 1 295 ? 14.559 16.611 23.362 1.00 56.16 295 ARG A CA 1
ATOM 2456 C C . ARG A 1 295 ? 13.405 15.767 22.851 1.00 56.16 295 ARG A C 1
ATOM 2458 O O . ARG A 1 295 ? 12.270 15.924 23.291 1.00 56.16 295 ARG A O 1
ATOM 2465 N N . ILE A 1 296 ? 13.695 14.865 21.910 1.00 58.84 296 ILE A N 1
ATOM 2466 C CA . ILE A 1 296 ? 12.701 13.954 21.304 1.00 58.84 296 ILE A CA 1
ATOM 2467 C C . ILE A 1 296 ? 11.504 14.755 20.729 1.00 58.84 296 ILE A C 1
ATOM 2469 O O . ILE A 1 296 ? 10.336 14.423 20.921 1.00 58.84 296 ILE A O 1
ATOM 2473 N N . GLY A 1 297 ? 11.792 15.877 20.057 1.00 56.97 297 GLY A N 1
ATOM 2474 C CA . GLY A 1 297 ? 10.787 16.718 19.393 1.00 56.97 297 GLY A CA 1
ATOM 2475 C C . GLY A 1 297 ? 9.914 17.578 20.315 1.00 56.97 297 GLY A C 1
ATOM 2476 O O . GLY A 1 297 ? 9.051 18.300 19.811 1.00 56.97 297 GLY A O 1
ATOM 2477 N N . LYS A 1 298 ? 10.118 17.523 21.639 1.00 72.19 298 LYS A N 1
ATOM 2478 C CA . LYS A 1 298 ? 9.421 18.368 22.616 1.00 72.19 298 LYS A CA 1
ATOM 2479 C C . LYS A 1 298 ? 10.288 19.552 23.032 1.00 72.19 298 LYS A C 1
ATOM 2481 O O . LYS A 1 298 ? 11.472 19.380 23.323 1.00 72.19 298 LYS A O 1
ATOM 2486 N N . LEU A 1 299 ? 9.670 20.731 23.085 1.00 79.62 299 LEU A N 1
ATOM 2487 C CA . LEU A 1 299 ? 10.288 21.944 23.609 1.00 79.62 299 LEU A CA 1
ATOM 2488 C C . LEU A 1 299 ? 10.418 21.820 25.130 1.00 79.62 299 LEU A C 1
ATOM 2490 O O . LEU A 1 299 ? 9.444 21.484 25.801 1.00 79.62 299 LEU A O 1
ATOM 2494 N N . LEU A 1 300 ? 11.608 22.097 25.660 1.00 77.75 300 LEU A N 1
ATOM 2495 C CA . LEU A 1 300 ? 11.880 21.991 27.096 1.00 77.75 300 LEU A CA 1
ATOM 2496 C C . LEU A 1 300 ? 11.766 23.329 27.836 1.00 77.75 300 LEU A C 1
ATOM 2498 O O . LEU A 1 300 ? 11.523 23.327 29.036 1.00 77.75 300 LEU A O 1
ATOM 2502 N N . LYS A 1 301 ? 11.941 24.468 27.152 1.00 81.19 301 LYS A N 1
ATOM 2503 C CA . LYS A 1 301 ? 11.871 25.801 27.770 1.00 81.19 301 LYS A CA 1
ATOM 2504 C C . LYS A 1 301 ? 11.471 26.876 26.761 1.00 81.19 301 LYS A C 1
ATOM 2506 O O . LYS A 1 301 ? 11.934 26.860 25.623 1.00 81.19 301 LYS A O 1
ATOM 2511 N N . ILE A 1 302 ? 10.665 27.844 27.198 1.00 81.69 302 ILE A N 1
ATOM 2512 C CA . ILE A 1 302 ? 10.338 29.047 26.421 1.00 81.69 302 ILE A CA 1
ATOM 2513 C C . ILE A 1 302 ? 11.418 30.100 26.702 1.00 81.69 302 ILE A C 1
ATOM 2515 O O . ILE A 1 302 ? 11.631 30.481 27.851 1.00 81.69 302 ILE A O 1
ATOM 2519 N N . ASN A 1 303 ? 12.131 30.549 25.668 1.00 78.69 303 ASN A N 1
ATOM 2520 C CA . ASN A 1 303 ? 13.226 31.525 25.780 1.00 78.69 303 ASN A CA 1
ATOM 2521 C C . ASN A 1 303 ? 12.978 32.819 24.986 1.00 78.69 303 ASN A C 1
ATOM 2523 O O . ASN A 1 303 ? 13.823 33.712 24.993 1.00 78.69 303 ASN A O 1
ATOM 2527 N N . ASN A 1 304 ? 11.839 32.928 24.298 1.00 81.00 304 ASN A N 1
ATOM 2528 C CA . ASN A 1 304 ? 11.494 34.120 23.541 1.00 81.00 304 ASN A CA 1
ATOM 2529 C C . ASN A 1 304 ? 10.866 35.176 24.466 1.00 81.00 304 ASN A C 1
ATOM 2531 O O . ASN A 1 304 ? 9.743 35.004 24.938 1.00 81.00 304 ASN A O 1
ATOM 2535 N N . SER A 1 305 ? 11.594 36.264 24.713 1.00 82.44 305 SER A N 1
ATOM 2536 C CA . SER A 1 305 ? 11.178 37.334 25.628 1.00 82.44 305 SER A CA 1
ATOM 2537 C C . SER A 1 305 ? 9.887 38.042 25.200 1.00 82.44 305 SER A C 1
ATOM 2539 O O . SER A 1 305 ? 9.094 38.417 26.059 1.00 82.44 305 SER A O 1
ATOM 2541 N N . ASP A 1 306 ? 9.639 38.189 23.895 1.00 82.75 306 ASP A N 1
ATOM 2542 C CA . ASP A 1 306 ? 8.431 38.849 23.382 1.00 82.75 306 ASP A CA 1
ATOM 2543 C C . ASP A 1 306 ? 7.183 37.990 23.622 1.00 82.75 306 ASP A C 1
ATOM 2545 O O . ASP A 1 306 ? 6.163 38.494 24.091 1.00 82.75 306 ASP A O 1
ATOM 2549 N N . LEU A 1 307 ? 7.290 36.677 23.396 1.00 87.62 307 LEU A N 1
ATOM 2550 C CA . LEU A 1 307 ? 6.226 35.717 23.690 1.00 87.62 307 LEU A CA 1
ATOM 2551 C C . LEU A 1 307 ? 5.930 35.641 25.192 1.00 87.62 307 LEU A C 1
ATOM 2553 O O . LEU A 1 307 ? 4.767 35.561 25.582 1.00 87.62 307 LEU A O 1
ATOM 2557 N N . ILE A 1 308 ? 6.963 35.676 26.042 1.00 89.25 308 ILE A N 1
ATOM 2558 C CA . ILE A 1 308 ? 6.789 35.683 27.503 1.00 89.25 308 ILE A CA 1
ATOM 2559 C C . ILE A 1 308 ? 6.002 36.928 27.936 1.00 89.25 308 ILE A C 1
ATOM 2561 O O . ILE A 1 308 ? 5.032 36.805 28.685 1.00 89.25 308 ILE A O 1
ATOM 2565 N N . ASN A 1 309 ? 6.352 38.104 27.407 1.00 90.19 309 ASN A N 1
ATOM 2566 C CA . ASN A 1 309 ? 5.629 39.348 27.683 1.00 90.19 309 ASN A CA 1
ATOM 2567 C C . ASN A 1 309 ? 4.169 39.300 27.192 1.00 90.19 309 ASN A C 1
ATOM 2569 O O . ASN A 1 309 ? 3.279 39.849 27.841 1.00 90.19 309 ASN A O 1
ATOM 2573 N N . GLU A 1 310 ? 3.902 38.627 26.068 1.00 89.38 310 GLU A N 1
ATOM 2574 C CA . GLU A 1 310 ? 2.551 38.460 25.520 1.00 89.38 310 GLU A CA 1
ATOM 2575 C C . GLU A 1 310 ? 1.648 37.597 26.422 1.00 89.38 310 GLU A C 1
ATOM 2577 O O . GLU A 1 310 ? 0.467 37.907 26.607 1.00 89.38 310 GLU A O 1
ATOM 2582 N N . ILE A 1 311 ? 2.189 36.528 27.018 1.00 92.12 311 ILE A N 1
ATOM 2583 C CA . ILE A 1 311 ? 1.408 35.586 27.837 1.00 92.12 311 ILE A CA 1
ATOM 2584 C C . ILE A 1 311 ? 1.339 35.961 29.325 1.00 92.12 311 ILE A C 1
ATOM 2586 O O . ILE A 1 311 ? 0.435 35.493 30.023 1.00 92.12 311 ILE A O 1
ATOM 2590 N N . GLU A 1 312 ? 2.226 36.830 29.819 1.00 91.19 312 GLU A N 1
ATOM 2591 C CA . GLU A 1 312 ? 2.308 37.229 31.234 1.00 91.19 312 GLU A CA 1
ATOM 2592 C C . GLU A 1 312 ? 0.963 37.717 31.831 1.00 91.19 312 GLU A C 1
ATOM 2594 O O . GLU A 1 312 ? 0.598 37.278 32.930 1.00 91.19 312 GLU A O 1
ATOM 2599 N N . PRO A 1 313 ? 0.141 38.540 31.141 1.00 91.19 313 PRO A N 1
ATOM 2600 C CA . PRO A 1 313 ? -1.165 38.963 31.662 1.00 91.19 313 PRO A CA 1
ATOM 2601 C C . PRO A 1 313 ? -2.159 37.800 31.837 1.00 91.19 313 PRO A C 1
ATOM 2603 O O . PRO A 1 313 ? -3.020 37.825 32.724 1.00 91.19 313 PRO A O 1
ATOM 2606 N N . TYR A 1 314 ? -2.047 36.760 31.006 1.00 88.19 314 TYR A N 1
ATOM 2607 C CA . TYR A 1 314 ? -2.894 35.568 31.065 1.00 88.19 314 TYR A CA 1
ATOM 2608 C C . TYR A 1 314 ? -2.468 34.642 32.204 1.00 88.19 314 TYR A C 1
ATOM 2610 O O . TYR A 1 314 ? -3.329 34.090 32.889 1.00 88.19 314 TYR A O 1
ATOM 2618 N N . ILE A 1 315 ? -1.164 34.533 32.467 1.00 87.94 315 ILE A N 1
ATOM 2619 C CA . ILE A 1 315 ? -0.632 33.787 33.616 1.00 87.94 315 ILE A CA 1
ATOM 2620 C C . ILE A 1 315 ? -1.059 34.469 34.924 1.00 87.94 315 ILE A C 1
ATOM 2622 O O . ILE A 1 315 ? -1.667 33.823 35.778 1.00 87.94 315 ILE A O 1
ATOM 2626 N N . LYS A 1 316 ? -0.874 35.795 35.044 1.00 87.12 316 LYS A N 1
ATOM 2627 C CA . LYS A 1 316 ? -1.277 36.581 36.233 1.00 87.12 316 LYS A CA 1
ATOM 2628 C C . LYS A 1 316 ? -2.777 36.511 36.537 1.00 87.12 316 LYS A C 1
ATOM 2630 O O . LYS A 1 316 ? -3.176 36.642 37.690 1.00 87.12 316 LYS A O 1
ATOM 2635 N N . SER A 1 317 ? -3.610 36.288 35.519 1.00 84.06 317 SER A N 1
ATOM 2636 C CA . SER A 1 317 ? -5.065 36.116 35.657 1.00 84.06 317 SER A CA 1
ATOM 2637 C C . SER A 1 317 ? -5.522 34.647 35.728 1.00 84.06 317 SER A C 1
ATOM 2639 O O . SER A 1 317 ? -6.718 34.375 35.616 1.00 84.06 317 SER A O 1
ATOM 2641 N N . ASN A 1 318 ? -4.593 33.701 35.932 1.00 84.50 318 ASN A N 1
ATOM 2642 C CA . ASN A 1 318 ? -4.818 32.251 36.028 1.00 84.50 318 ASN A CA 1
ATOM 2643 C C . ASN A 1 318 ? -5.497 31.622 34.790 1.00 84.50 318 ASN A C 1
ATOM 2645 O O . ASN A 1 318 ? -6.195 30.610 34.870 1.00 84.50 318 ASN A O 1
ATOM 2649 N N . ARG A 1 319 ? -5.290 32.213 33.609 1.00 84.69 319 ARG A N 1
ATOM 2650 C CA . ARG A 1 319 ? -5.803 31.739 32.313 1.00 84.69 319 ARG A CA 1
ATOM 2651 C C . ARG A 1 319 ? -4.756 30.892 31.587 1.00 84.69 319 ARG A C 1
ATOM 2653 O O . ARG A 1 319 ? -4.411 31.159 30.436 1.00 84.69 319 ARG A O 1
ATOM 2660 N N . LEU A 1 320 ? -4.273 29.843 32.255 1.00 85.75 320 LEU A N 1
ATOM 2661 C CA . LEU A 1 320 ? -3.187 28.980 31.761 1.00 85.75 320 LEU A CA 1
ATOM 2662 C C . LEU A 1 320 ? -3.497 28.324 30.409 1.00 85.75 320 LEU A C 1
ATOM 2664 O O . LEU A 1 320 ? -2.608 28.184 29.578 1.00 85.75 320 LEU A O 1
ATOM 2668 N N . LEU A 1 321 ? -4.760 27.963 30.154 1.00 78.38 321 LEU A N 1
ATOM 2669 C CA . LEU A 1 321 ? -5.170 27.384 28.873 1.00 78.38 321 LEU A CA 1
ATOM 2670 C C . LEU A 1 321 ? -5.019 28.381 27.713 1.00 78.38 321 LEU A C 1
ATOM 2672 O O . LEU A 1 321 ? -4.554 28.006 26.641 1.00 78.38 321 LEU A O 1
ATOM 2676 N N . SER A 1 322 ? -5.389 29.645 27.931 1.00 83.50 322 SER A N 1
ATOM 2677 C CA . SER A 1 322 ? -5.258 30.701 26.922 1.00 83.50 322 SER A CA 1
ATOM 2678 C C . SER A 1 322 ? -3.790 31.006 26.635 1.00 83.50 322 SER A C 1
ATOM 2680 O O . SER A 1 322 ? -3.402 31.083 25.475 1.00 83.50 322 SER A O 1
ATOM 2682 N N . ALA A 1 323 ? -2.958 31.085 27.677 1.00 86.94 323 ALA A N 1
ATOM 2683 C CA . ALA A 1 323 ? -1.513 31.234 27.526 1.00 86.94 323 ALA A CA 1
ATOM 2684 C C . ALA A 1 323 ? -0.887 30.039 26.776 1.00 86.94 323 ALA A C 1
ATOM 2686 O O . ALA A 1 323 ? -0.139 30.239 25.824 1.00 86.94 323 ALA A O 1
ATOM 2687 N N . ALA A 1 324 ? -1.259 28.799 27.115 1.00 88.00 324 ALA A N 1
ATOM 2688 C CA . ALA A 1 324 ? -0.779 27.596 26.428 1.00 88.00 324 ALA A CA 1
ATOM 2689 C C . ALA A 1 324 ? -1.194 27.538 24.948 1.00 88.00 324 ALA A C 1
ATOM 2691 O O . ALA A 1 324 ? -0.424 27.074 24.110 1.00 88.00 324 ALA A O 1
ATOM 2692 N N . GLN A 1 325 ? -2.384 28.038 24.604 1.00 85.00 325 GLN A N 1
ATOM 2693 C CA . GLN A 1 325 ? -2.823 28.162 23.212 1.00 85.00 325 GLN A CA 1
ATOM 2694 C C . GLN A 1 325 ? -1.999 29.199 22.440 1.00 85.00 325 GLN A C 1
ATOM 2696 O O . GLN A 1 325 ? -1.630 28.935 21.298 1.00 85.00 325 GLN A O 1
ATOM 2701 N N . ILE A 1 326 ? -1.677 30.344 23.053 1.00 87.38 326 ILE A N 1
ATOM 2702 C CA . ILE A 1 326 ? -0.818 31.372 22.442 1.00 87.38 326 ILE A CA 1
ATOM 2703 C C . ILE A 1 326 ? 0.582 30.800 22.182 1.00 87.38 326 ILE A C 1
ATOM 2705 O O . ILE A 1 326 ? 1.063 30.866 21.053 1.00 87.38 326 ILE A O 1
ATOM 2709 N N . VAL A 1 327 ? 1.188 30.134 23.171 1.00 85.56 327 VAL A N 1
ATOM 2710 C CA . VAL A 1 327 ? 2.496 29.470 23.016 1.00 85.56 327 VAL A CA 1
ATOM 2711 C C . VAL A 1 327 ? 2.458 28.379 21.940 1.00 85.56 327 VAL A C 1
ATOM 2713 O O . VAL A 1 327 ? 3.331 28.333 21.074 1.00 85.56 327 VAL A O 1
ATOM 2716 N N . GLY A 1 328 ? 1.439 27.514 21.955 1.00 82.25 328 GLY A N 1
ATOM 2717 C CA . GLY A 1 328 ? 1.292 26.440 20.969 1.00 82.25 328 GLY A CA 1
ATOM 2718 C C . GLY A 1 328 ? 1.109 26.957 19.537 1.00 82.25 328 GLY A C 1
ATOM 2719 O O . GLY A 1 328 ? 1.610 26.347 18.591 1.00 82.25 328 GLY A O 1
ATOM 2720 N N . ASN A 1 329 ? 0.443 28.104 19.376 1.00 82.44 329 ASN A N 1
ATOM 2721 C CA . ASN A 1 329 ? 0.317 28.789 18.090 1.00 82.44 329 ASN A CA 1
ATOM 2722 C C . ASN A 1 329 ? 1.625 29.471 17.669 1.00 82.44 329 ASN A C 1
ATOM 2724 O O . ASN A 1 329 ? 1.979 29.431 16.494 1.00 82.44 329 ASN A O 1
ATOM 2728 N N . TYR A 1 330 ? 2.367 30.063 18.606 1.00 82.38 330 TYR A N 1
ATOM 2729 C CA . TYR A 1 330 ? 3.653 30.699 18.316 1.00 82.38 330 TYR A CA 1
ATOM 2730 C C . TYR A 1 330 ? 4.679 29.689 17.779 1.00 82.38 330 TYR A C 1
ATOM 2732 O O . TYR A 1 330 ? 5.324 29.921 16.759 1.00 82.38 330 TYR A O 1
ATOM 2740 N N . TYR A 1 331 ? 4.782 28.520 18.416 1.00 76.38 331 TYR A N 1
ATOM 2741 C CA . TYR A 1 331 ? 5.700 27.449 18.012 1.00 76.38 331 TYR A CA 1
ATOM 2742 C C . TYR A 1 331 ? 5.106 26.479 16.976 1.00 76.38 331 TYR A C 1
ATOM 2744 O O . TYR A 1 331 ? 5.615 25.366 16.780 1.00 76.38 331 TYR A O 1
ATOM 2752 N N . GLN A 1 332 ? 4.019 26.869 16.303 1.00 59.56 332 GLN A N 1
ATOM 2753 C CA . GLN A 1 332 ? 3.276 25.997 15.403 1.00 59.56 332 GLN A CA 1
ATOM 2754 C C . GLN A 1 332 ? 4.198 25.366 14.347 1.00 59.56 332 GLN A C 1
ATOM 2756 O O . GLN A 1 332 ? 4.933 26.039 13.629 1.00 59.56 332 GLN A O 1
ATOM 2761 N N . ASN A 1 333 ? 4.118 24.036 14.238 1.00 57.62 333 ASN A N 1
ATOM 2762 C CA . ASN A 1 333 ? 4.921 23.165 13.368 1.00 57.62 333 ASN A CA 1
ATOM 2763 C C . ASN A 1 333 ? 6.379 22.907 13.778 1.00 57.62 333 ASN A C 1
ATOM 2765 O O . ASN A 1 333 ? 6.979 22.028 13.157 1.00 57.62 333 ASN A O 1
ATOM 2769 N N . GLN A 1 334 ? 6.918 23.576 14.801 1.00 60.34 334 GLN A N 1
ATOM 2770 C CA . GLN A 1 334 ? 8.302 23.364 15.251 1.00 60.34 334 GLN A CA 1
ATOM 2771 C C . GLN A 1 334 ? 8.433 22.172 16.212 1.00 60.34 334 GLN A C 1
ATOM 2773 O O . GLN A 1 334 ? 9.372 21.393 16.090 1.00 60.34 334 GLN A O 1
ATOM 2778 N N . TYR A 1 335 ? 7.443 21.956 17.087 1.00 70.56 335 TYR A N 1
ATOM 2779 C CA . TYR A 1 335 ? 7.442 20.862 18.074 1.00 70.56 335 TYR A CA 1
ATOM 2780 C C . TYR A 1 335 ? 6.147 20.038 17.985 1.00 70.56 335 TYR A C 1
ATOM 2782 O O . TYR A 1 335 ? 5.248 20.177 18.814 1.00 70.56 335 TYR A O 1
ATOM 2790 N N . PRO A 1 336 ? 5.983 19.208 16.936 1.00 60.66 336 PRO A N 1
ATOM 2791 C CA . PRO A 1 336 ? 4.710 18.554 16.619 1.00 60.66 336 PRO A CA 1
ATOM 2792 C C . PRO A 1 336 ? 4.317 17.423 17.582 1.00 60.66 336 PRO A C 1
ATOM 2794 O O . PRO A 1 336 ? 3.196 16.932 17.488 1.00 60.66 336 PRO A O 1
ATOM 2797 N N . SER A 1 337 ? 5.219 16.992 18.468 1.00 68.56 337 SER A N 1
ATOM 2798 C CA . SER A 1 337 ? 4.956 16.002 19.520 1.00 68.56 337 SER A CA 1
ATOM 2799 C C . SER A 1 337 ? 4.492 16.623 20.841 1.00 68.56 337 SER A C 1
ATOM 2801 O O . SER A 1 337 ? 4.275 15.886 21.800 1.00 68.56 337 SER A O 1
ATOM 2803 N N . MET A 1 338 ? 4.368 17.952 20.913 1.00 73.81 338 MET A N 1
ATOM 2804 C CA . MET A 1 338 ? 3.845 18.649 22.086 1.00 73.81 338 MET A CA 1
ATOM 2805 C C . MET A 1 338 ? 2.316 18.568 22.128 1.00 73.81 338 MET A C 1
ATOM 2807 O O . MET A 1 338 ? 1.628 19.051 21.224 1.00 73.81 338 MET A O 1
ATOM 2811 N N . GLU A 1 339 ? 1.783 17.996 23.201 1.00 81.56 339 GLU A N 1
ATOM 2812 C CA . GLU A 1 339 ? 0.352 17.977 23.496 1.00 81.56 339 GLU A CA 1
ATOM 2813 C C . GLU A 1 339 ? -0.059 19.213 24.310 1.00 81.56 339 GLU A C 1
ATOM 2815 O O . GLU A 1 339 ? 0.770 19.912 24.891 1.00 81.56 339 GLU A O 1
ATOM 2820 N N . LEU A 1 340 ? -1.363 19.495 24.391 1.00 77.94 340 LEU A N 1
ATOM 2821 C CA . LEU A 1 340 ? -1.880 20.640 25.152 1.00 77.94 340 LEU A CA 1
ATOM 2822 C C . LEU A 1 340 ? -1.415 20.637 26.619 1.00 77.94 340 LEU A C 1
ATOM 2824 O O . LEU A 1 340 ? -1.137 21.696 27.175 1.00 77.94 340 LEU A O 1
ATOM 2828 N N . SER A 1 341 ? -1.285 19.458 27.230 1.00 78.69 341 SER A N 1
ATOM 2829 C CA . SER A 1 341 ? -0.724 19.292 28.574 1.00 78.69 341 SER A CA 1
ATOM 2830 C C . SER A 1 341 ? 0.743 19.710 28.666 1.00 78.69 341 SER A C 1
ATOM 2832 O O . SER A 1 341 ? 1.125 20.321 29.660 1.00 78.69 341 SER A O 1
ATOM 2834 N N . ASP A 1 342 ? 1.549 19.432 27.638 1.00 82.31 342 ASP A N 1
ATOM 2835 C CA . ASP A 1 342 ? 2.958 19.837 27.598 1.00 82.31 342 ASP A CA 1
ATOM 2836 C C . ASP A 1 342 ? 3.074 21.368 27.523 1.00 82.31 342 ASP A C 1
ATOM 2838 O O . ASP A 1 342 ? 3.851 21.970 28.261 1.00 82.31 342 ASP A O 1
ATOM 2842 N N . TRP A 1 343 ? 2.236 22.018 26.706 1.00 87.19 343 TRP A N 1
ATOM 2843 C CA . TRP A 1 343 ? 2.180 23.482 26.615 1.00 87.19 343 TRP A CA 1
ATOM 2844 C C . TRP A 1 343 ? 1.726 24.139 27.923 1.00 87.19 343 TRP A C 1
ATOM 2846 O O . TRP A 1 343 ? 2.285 25.154 28.331 1.00 87.19 343 TRP A O 1
ATOM 2856 N N . ILE A 1 344 ? 0.737 23.553 28.606 1.00 85.06 344 ILE A N 1
ATOM 2857 C CA . ILE A 1 344 ? 0.268 24.037 29.913 1.00 85.06 344 ILE A CA 1
ATOM 2858 C C . ILE A 1 344 ? 1.367 23.908 30.975 1.00 85.06 344 ILE A C 1
ATOM 2860 O O . ILE A 1 344 ? 1.498 24.801 31.811 1.00 85.06 344 ILE A O 1
ATOM 2864 N N . ASN A 1 345 ? 2.154 22.828 30.948 1.00 85.38 345 ASN A N 1
ATOM 2865 C CA . ASN A 1 345 ? 3.265 22.639 31.880 1.00 85.38 345 ASN A CA 1
ATOM 2866 C C . ASN A 1 345 ? 4.376 23.671 31.645 1.00 85.38 345 ASN A C 1
ATOM 2868 O O . ASN A 1 345 ? 4.792 24.310 32.604 1.00 85.38 345 ASN A O 1
ATOM 2872 N N . LEU A 1 346 ? 4.765 23.922 30.389 1.00 87.00 346 LEU A N 1
ATOM 2873 C CA . LEU A 1 346 ? 5.759 24.954 30.060 1.00 87.00 346 LEU A CA 1
ATOM 2874 C C . LEU A 1 346 ? 5.339 26.351 30.525 1.00 87.00 346 LEU A C 1
ATOM 2876 O O . LEU A 1 346 ? 6.149 27.102 31.053 1.00 87.00 346 LEU A O 1
ATOM 2880 N N . VAL A 1 347 ? 4.066 26.700 30.337 1.00 88.81 347 VAL A N 1
ATOM 2881 C CA . VAL A 1 347 ? 3.523 27.998 30.762 1.00 88.81 347 VAL A CA 1
ATOM 2882 C C . VAL A 1 347 ? 3.449 28.122 32.284 1.00 88.81 347 VAL A C 1
ATOM 2884 O O . VAL A 1 347 ? 3.525 29.227 32.802 1.00 88.81 347 VAL A O 1
ATOM 2887 N N . ARG A 1 348 ? 3.296 27.009 33.011 1.00 86.44 348 ARG A N 1
ATOM 2888 C CA . ARG A 1 348 ? 3.246 26.990 34.482 1.00 86.44 348 ARG A CA 1
ATOM 2889 C C . ARG A 1 348 ? 4.622 27.204 35.125 1.00 86.44 348 ARG A C 1
ATOM 2891 O O . ARG A 1 348 ? 4.684 27.564 36.295 1.00 86.44 348 ARG A O 1
ATOM 2898 N N . GLU A 1 349 ? 5.694 26.932 34.387 1.00 84.56 349 GLU A N 1
ATOM 2899 C CA . GLU A 1 349 ? 7.081 27.100 34.838 1.00 84.56 349 GLU A CA 1
ATOM 2900 C C . GLU A 1 349 ? 7.628 28.524 34.619 1.00 84.56 349 GLU A C 1
ATOM 2902 O O . GLU A 1 349 ? 8.750 28.813 35.039 1.00 84.56 349 GLU A O 1
ATOM 2907 N N . ILE A 1 350 ? 6.838 29.398 33.980 1.00 81.38 350 ILE A N 1
ATOM 2908 C CA . ILE A 1 350 ? 7.064 30.847 33.846 1.00 81.38 350 ILE A CA 1
ATOM 2909 C C . ILE A 1 350 ? 6.369 31.559 35.003 1.00 81.38 350 ILE A C 1
ATOM 2911 O O . ILE A 1 350 ? 7.034 32.408 35.639 1.00 81.38 350 ILE A O 1
#

Foldseek 3Di:
DLPQADDDWDDQQRVQVLLCVQQVVDPQKDWDDDGAFGWIGGVNAIETEGEGEKGAPPDPVCSFKIKGKAAADPVLVVVLLDPHFYWYWYAYPVLQKIKTWQSLVVSVCHPVDRIDIDMDGPVVSNPEDAPDFDWDQDPLRTTITMHHSNCSSVCVVCVCVPNPLADDGLNVLQVQQAPDQCLVVLLVCCCPVVVDDPVLSVLLSCLQQPPLQVLCCVPRHVPGNTCSRGLSLSSLVSSLVVSCVDPVSVVVCVVVVNSNVVSSVSVSVSSVVVSVVVVVVVVVVPPPDDPPQDDPLAGDADDDPVLCVVCVVCVVVVVLLVSLVSVCVVCPPRRVVDDSVSSSVRSPVD

Nearest PDB structures (foldseek):
  5nqm-assembly1_A  TM=2.175E-01  e=5.848E+00  Methylosinus trichosporium OB3b

Secondary structure (DSSP, 8-state):
--GGGSPPPPPHHHHHHHHHHHHTT-TTEEEEEESSSEEEEETTEEEEEEEEE-EE---TT-TTEEEEEEE--THHHHHHHSSS-EEEEEEETTTTEEEE--HHHHHHTTTSSSEEEEEEEHHHHHTPPTT-EEE---TTS---EEEEGGGHHHHHHTHHHHS-TT---HHHHHHTB-S---HHHHHHHHHHTT---HHHHHHHHHHIIIIIHHHHHHHT-TT-S-GGGB--HHHHHHHHHHHHTSHHHHHHHHHTTTHHHHHHHHHHHHHHHHHHHHHHHHHHTTTTS-TTTEETTEE-----HHHHHHHHHHHHTT-HHHHHHHHHHHTTTT-TT--HHHHHHHHHT-

Organism: NCBI:txid2893176

InterPro domains:
  IPR046894 Methylase-associated X1 [PF20296] (46-156)

Radius of gyration: 25.42 Å; Cα contacts (8 Å, |Δi|>4): 490; chains: 1; bounding box: 66×58×62 Å